Protein AF-G3I378-F1 (afdb_monomer_lite)

Radius of gyration: 27.62 Å; chains: 1; bounding box: 75×46×62 Å

Foldseek 3Di:
DDPVVVVVVVVVVVVVVVVVVCVVPPDPVSVVVVVVVVVVVVVVVVVVVVVVVPDPDPVVCVVVDDDDPVRVVVVVVVVVVVLPPLLVVVLVVVLLVCQLCVVVLVVVLVQLCVVPVDPDDDDDDDDDPPCVPVDDPVVDQSQHDDPNGNPCPVVSVVVSVVVVSNDSPPDHHHDDPPDPDDPDPPD

Structure (mmCIF, N/CA/C/O backbone):
data_AF-G3I378-F1
#
_entry.id   AF-G3I378-F1
#
loop_
_atom_site.group_PDB
_atom_site.id
_atom_site.type_symbol
_atom_site.label_atom_id
_atom_site.label_alt_id
_atom_site.label_comp_id
_atom_site.label_asym_id
_atom_site.label_entity_id
_atom_site.label_seq_id
_atom_site.pdbx_PDB_ins_code
_atom_site.Cartn_x
_atom_site.Cartn_y
_atom_site.Cartn_z
_atom_site.occupancy
_atom_site.B_iso_or_equiv
_atom_site.auth_seq_id
_atom_site.auth_comp_id
_atom_site.auth_asym_id
_atom_site.auth_atom_id
_atom_site.pdbx_PDB_model_num
ATOM 1 N N . MET A 1 1 ? 26.403 7.004 -23.518 1.00 45.38 1 MET A N 1
ATOM 2 C CA . MET A 1 1 ? 27.179 6.336 -22.453 1.00 45.38 1 MET A CA 1
ATOM 3 C C . MET A 1 1 ? 27.882 5.162 -23.110 1.00 45.38 1 MET A C 1
ATOM 5 O O . MET A 1 1 ? 27.185 4.319 -23.661 1.00 45.38 1 MET A O 1
ATOM 9 N N . ASP A 1 2 ? 29.214 5.172 -23.197 1.00 41.97 2 ASP A N 1
ATOM 10 C CA . ASP A 1 2 ? 29.951 4.188 -24.001 1.00 41.97 2 ASP A CA 1
ATOM 11 C C . ASP A 1 2 ? 29.719 2.770 -23.480 1.00 41.97 2 ASP A C 1
ATOM 13 O O . ASP A 1 2 ? 29.948 2.488 -22.304 1.00 41.97 2 ASP A O 1
ATOM 17 N N . LEU A 1 3 ? 29.276 1.868 -24.355 1.00 43.72 3 LEU A N 1
ATOM 18 C CA . LEU A 1 3 ? 28.964 0.470 -24.038 1.00 43.72 3 LEU A CA 1
ATOM 19 C C . LEU A 1 3 ? 30.154 -0.272 -23.394 1.00 43.72 3 LEU A C 1
ATOM 21 O O . LEU A 1 3 ? 29.979 -1.195 -22.598 1.00 43.72 3 LEU A O 1
ATOM 25 N N . THR A 1 4 ? 31.371 0.197 -23.672 1.00 55.47 4 THR A N 1
ATOM 26 C CA . THR A 1 4 ? 32.622 -0.255 -23.053 1.00 55.47 4 THR A CA 1
ATOM 27 C C . THR A 1 4 ? 32.660 -0.015 -21.541 1.00 55.47 4 THR A C 1
ATOM 29 O O . THR A 1 4 ? 33.229 -0.825 -20.814 1.00 55.47 4 THR A O 1
ATOM 32 N N . SER A 1 5 ? 32.017 1.045 -21.044 1.00 51.06 5 SER A N 1
ATOM 33 C CA . SER A 1 5 ? 31.980 1.402 -19.619 1.00 51.06 5 SER A CA 1
ATOM 34 C C . SER A 1 5 ? 31.011 0.532 -18.809 1.00 51.06 5 SER A C 1
ATOM 36 O O . SER A 1 5 ? 31.354 0.105 -17.707 1.00 51.06 5 SER A O 1
ATOM 38 N N . VAL A 1 6 ? 29.849 0.180 -19.370 1.00 50.88 6 VAL A N 1
ATOM 39 C CA . VAL A 1 6 ? 28.829 -0.644 -18.690 1.00 50.88 6 VAL A CA 1
ATOM 40 C C . VAL A 1 6 ? 29.267 -2.105 -18.619 1.00 50.88 6 VAL A C 1
ATOM 42 O O . VAL A 1 6 ? 29.218 -2.714 -17.552 1.00 50.88 6 VAL A O 1
ATOM 45 N N . LEU A 1 7 ? 29.811 -2.634 -19.721 1.00 55.53 7 LEU A N 1
ATOM 46 C CA . LEU A 1 7 ? 30.392 -3.976 -19.741 1.00 55.53 7 LEU A CA 1
ATOM 47 C C . LEU A 1 7 ? 31.607 -4.085 -18.817 1.00 55.53 7 LEU A C 1
ATOM 49 O O . LEU A 1 7 ? 31.848 -5.161 -18.277 1.00 55.53 7 LEU A O 1
ATOM 53 N N . SER A 1 8 ? 32.349 -2.995 -18.584 1.00 61.66 8 SER A N 1
ATOM 54 C CA . SER A 1 8 ? 33.483 -3.014 -17.658 1.00 61.66 8 SER A CA 1
ATOM 55 C C . SER A 1 8 ? 33.032 -3.272 -16.218 1.00 61.66 8 SER A C 1
ATOM 57 O O . SER A 1 8 ? 33.597 -4.132 -15.553 1.00 61.66 8 SER A O 1
ATOM 59 N N . LEU A 1 9 ? 31.983 -2.607 -15.726 1.00 59.28 9 LEU A N 1
ATOM 60 C CA . LEU A 1 9 ? 31.627 -2.693 -14.309 1.00 59.28 9 LEU A CA 1
ATOM 61 C C . LEU A 1 9 ? 31.083 -4.081 -13.940 1.00 59.28 9 LEU A C 1
ATOM 63 O O . LEU A 1 9 ? 31.501 -4.660 -12.938 1.00 59.28 9 LEU A O 1
ATOM 67 N N . GLU A 1 10 ? 30.213 -4.653 -14.776 1.00 61.03 10 GLU A N 1
ATOM 68 C CA . GLU A 1 10 ? 29.669 -5.998 -14.554 1.00 61.03 10 GLU A CA 1
ATOM 69 C C . GLU A 1 10 ? 30.751 -7.079 -14.672 1.00 61.03 10 GLU A C 1
ATOM 71 O O . GLU A 1 10 ? 30.803 -8.002 -13.854 1.00 61.03 10 GLU A O 1
ATOM 76 N N . THR A 1 11 ? 31.677 -6.937 -15.628 1.00 70.50 11 THR A N 1
ATOM 77 C CA . THR A 1 11 ? 32.793 -7.883 -15.773 1.00 70.50 11 THR A CA 1
ATOM 78 C C . THR A 1 11 ? 33.798 -7.780 -14.629 1.00 70.50 11 THR A C 1
ATOM 80 O O . THR A 1 11 ? 34.217 -8.816 -14.115 1.00 70.50 11 THR A O 1
ATOM 83 N N . TRP A 1 12 ? 34.134 -6.577 -14.152 1.00 71.19 12 TRP A N 1
ATOM 84 C CA . TRP A 1 12 ? 35.021 -6.392 -12.996 1.00 71.19 12 TRP A CA 1
ATOM 85 C C . TRP A 1 12 ? 34.401 -6.912 -11.691 1.00 71.19 12 TRP A C 1
ATOM 87 O O . TRP A 1 12 ? 35.112 -7.498 -10.875 1.00 71.19 12 TRP A O 1
ATOM 97 N N . VAL A 1 13 ? 33.083 -6.776 -11.502 1.00 75.75 13 VAL A N 1
ATOM 98 C CA . VAL A 1 13 ? 32.378 -7.319 -10.325 1.00 75.75 13 VAL A CA 1
ATOM 99 C C . VAL A 1 13 ? 32.351 -8.850 -10.344 1.00 75.75 13 VAL A C 1
ATOM 101 O O . VAL A 1 13 ? 32.665 -9.481 -9.332 1.00 75.75 13 VAL A O 1
ATOM 104 N N . LEU A 1 14 ? 32.051 -9.475 -11.487 1.00 73.38 14 LEU A N 1
ATOM 105 C CA . LEU A 1 14 ? 32.084 -10.937 -11.621 1.00 73.38 14 LEU A CA 1
ATOM 106 C C . LEU A 1 14 ? 33.508 -11.497 -11.476 1.00 73.38 14 LEU A C 1
ATOM 108 O O . LEU A 1 14 ? 33.700 -12.548 -10.856 1.00 73.38 14 LEU A O 1
ATOM 112 N N . LEU A 1 15 ? 34.517 -10.771 -11.967 1.00 75.56 15 LEU A N 1
ATOM 113 C CA . LEU A 1 15 ? 35.930 -11.093 -11.763 1.00 75.56 15 LEU A CA 1
ATOM 114 C C . LEU A 1 15 ? 36.333 -10.995 -10.279 1.00 75.56 15 LEU A C 1
ATOM 116 O O . LEU A 1 15 ? 37.066 -11.841 -9.777 1.00 75.56 15 LEU A O 1
ATOM 120 N N . ALA A 1 16 ? 35.828 -10.001 -9.547 1.00 77.50 16 ALA A N 1
ATOM 121 C CA . ALA A 1 16 ? 36.100 -9.859 -8.119 1.00 77.50 16 ALA A CA 1
ATOM 122 C C . ALA A 1 16 ? 35.456 -10.989 -7.295 1.00 77.50 16 ALA A C 1
ATOM 124 O O . ALA A 1 16 ? 36.116 -11.592 -6.448 1.00 77.50 16 ALA A O 1
ATOM 125 N N . ILE A 1 17 ? 34.190 -11.331 -7.569 1.00 76.19 17 ILE A N 1
ATOM 126 C CA . ILE A 1 17 ? 33.460 -12.395 -6.857 1.00 76.19 17 ILE A CA 1
ATOM 127 C C . ILE A 1 17 ? 34.128 -13.757 -7.075 1.00 76.19 17 ILE A C 1
ATOM 129 O O . ILE A 1 17 ? 34.361 -14.510 -6.132 1.00 76.19 17 ILE A O 1
ATOM 133 N N . SER A 1 18 ? 34.478 -14.069 -8.316 1.00 72.31 18 SER A N 1
ATOM 134 C CA . SER A 1 18 ? 35.147 -15.320 -8.682 1.00 72.31 18 SER A CA 1
ATOM 135 C C . SER A 1 18 ? 36.553 -15.462 -8.083 1.00 72.31 18 SER A C 1
ATOM 137 O O . SER A 1 18 ? 36.891 -16.543 -7.603 1.00 72.31 18 SER A O 1
ATOM 139 N N . LEU A 1 19 ? 37.353 -14.389 -8.023 1.00 74.00 19 LEU A N 1
ATOM 140 C CA . LEU A 1 19 ? 38.655 -14.393 -7.343 1.00 74.00 19 LEU A CA 1
ATOM 141 C C . LEU A 1 19 ? 38.517 -14.649 -5.834 1.00 74.00 19 LEU A C 1
ATOM 143 O O . LEU A 1 19 ? 39.305 -15.408 -5.270 1.00 74.00 19 LEU A O 1
ATOM 147 N N . VAL A 1 20 ? 37.488 -14.090 -5.188 1.00 76.38 20 VAL A N 1
ATOM 148 C CA . VAL A 1 20 ? 37.175 -14.360 -3.771 1.00 76.38 20 VAL A CA 1
ATOM 149 C C . VAL A 1 20 ? 36.741 -15.816 -3.560 1.00 76.38 20 VAL A C 1
ATOM 151 O O . VAL A 1 20 ? 37.166 -16.456 -2.595 1.00 76.38 20 VAL A O 1
ATOM 154 N N . LEU A 1 21 ? 35.940 -16.378 -4.473 1.00 69.25 21 LEU A N 1
ATOM 155 C CA . LEU A 1 21 ? 35.535 -17.788 -4.423 1.00 69.25 21 LEU A CA 1
ATOM 156 C C . LEU A 1 21 ? 36.727 -18.738 -4.622 1.00 69.25 21 LEU A C 1
ATOM 158 O O . LEU A 1 21 ? 36.831 -19.738 -3.913 1.00 69.25 21 LEU A O 1
ATOM 162 N N . LEU A 1 22 ? 37.666 -18.398 -5.509 1.00 67.75 22 LEU A N 1
ATOM 163 C CA . LEU A 1 22 ? 38.898 -19.164 -5.721 1.00 67.75 22 LEU A CA 1
ATOM 164 C C . LEU A 1 22 ? 39.867 -19.074 -4.542 1.00 67.75 22 LEU A C 1
ATOM 166 O O . LEU A 1 22 ? 40.459 -20.089 -4.169 1.00 67.75 22 LEU A O 1
ATOM 170 N N . TYR A 1 23 ? 39.992 -17.897 -3.920 1.00 66.81 23 TYR A N 1
ATOM 171 C CA . TYR A 1 23 ? 40.782 -17.716 -2.700 1.00 66.81 23 TYR A CA 1
ATOM 172 C C . TYR A 1 23 ? 40.280 -18.624 -1.567 1.00 66.81 23 TYR A C 1
ATOM 174 O O . TYR A 1 23 ? 41.073 -19.200 -0.828 1.00 66.81 23 TYR A O 1
ATOM 182 N N . ARG A 1 24 ? 38.959 -18.830 -1.478 1.00 63.81 24 ARG A N 1
ATOM 183 C CA . ARG A 1 24 ? 38.335 -19.695 -0.468 1.00 63.81 24 ARG A CA 1
ATOM 184 C C . ARG A 1 24 ? 38.496 -21.199 -0.742 1.00 63.81 24 ARG A C 1
ATOM 186 O O . ARG A 1 24 ? 38.369 -21.983 0.194 1.00 63.81 24 ARG A O 1
ATOM 193 N N . GLN A 1 25 ? 38.747 -21.622 -1.985 1.00 64.12 25 GLN A N 1
ATOM 194 C CA . GLN A 1 25 ? 38.687 -23.041 -2.382 1.00 64.12 25 GLN A CA 1
ATOM 195 C C . GLN A 1 25 ? 40.052 -23.735 -2.570 1.00 64.12 25 GLN A C 1
ATOM 197 O O . GLN A 1 25 ? 40.072 -24.926 -2.873 1.00 64.12 25 GLN A O 1
ATOM 202 N N . GLN A 1 26 ? 41.170 -23.016 -2.399 1.00 60.03 26 GLN A N 1
ATOM 203 C CA . GLN A 1 26 ? 42.578 -23.466 -2.309 1.00 60.03 26 GLN A CA 1
ATOM 204 C C . GLN A 1 26 ? 42.965 -24.775 -3.040 1.00 60.03 26 GLN A C 1
ATOM 206 O O . GLN A 1 26 ? 43.715 -25.604 -2.529 1.00 60.03 26 GLN A O 1
ATOM 211 N N . THR A 1 27 ? 42.483 -24.961 -4.271 1.00 65.88 27 THR A N 1
ATOM 212 C CA . THR A 1 27 ? 42.797 -26.117 -5.122 1.00 65.88 27 THR A CA 1
ATOM 213 C C . THR A 1 27 ? 43.256 -25.629 -6.496 1.00 65.88 27 THR A C 1
ATOM 215 O O . THR A 1 27 ? 42.548 -24.920 -7.208 1.00 65.88 27 THR A O 1
ATOM 218 N N . THR A 1 28 ? 44.470 -26.013 -6.899 1.00 66.00 28 THR A N 1
ATOM 219 C CA . THR A 1 28 ? 45.135 -25.543 -8.133 1.00 66.00 28 THR A CA 1
ATOM 220 C C . THR A 1 28 ? 44.380 -25.898 -9.418 1.00 66.00 28 THR A C 1
ATOM 222 O O . THR A 1 28 ? 44.456 -25.169 -10.405 1.00 66.00 28 THR A O 1
ATOM 225 N N . LYS A 1 29 ? 43.590 -26.979 -9.403 1.00 72.75 29 LYS A N 1
ATOM 226 C CA . LYS A 1 29 ? 42.766 -27.414 -10.544 1.00 72.75 29 LYS A CA 1
ATOM 227 C C . LYS A 1 29 ? 41.592 -26.468 -10.831 1.00 72.75 29 LYS A C 1
ATOM 229 O O . LYS A 1 29 ? 41.288 -26.230 -11.995 1.00 72.75 29 LYS A O 1
ATOM 234 N N . ALA A 1 30 ? 40.968 -25.902 -9.794 1.00 68.94 30 ALA A N 1
ATOM 235 C CA . ALA A 1 30 ? 39.852 -24.964 -9.944 1.00 68.94 30 ALA A CA 1
ATOM 236 C C . ALA A 1 30 ? 40.316 -23.621 -10.530 1.00 68.94 30 ALA A C 1
ATOM 238 O O . ALA A 1 30 ? 39.636 -23.037 -11.369 1.00 68.94 30 ALA A O 1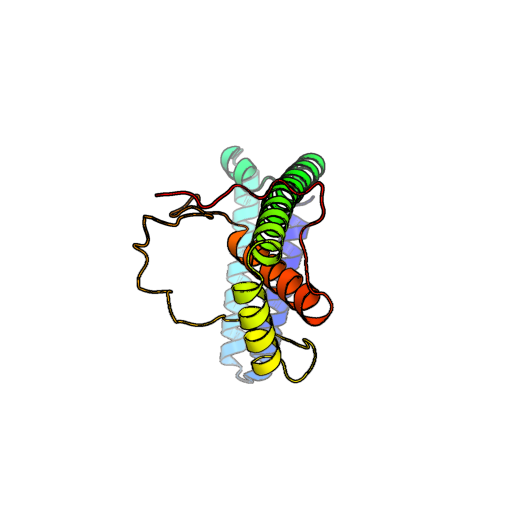
ATOM 239 N N . ILE A 1 31 ? 41.518 -23.179 -10.150 1.00 72.12 31 ILE A N 1
ATOM 240 C CA . ILE A 1 31 ? 42.137 -21.950 -10.660 1.00 72.12 31 ILE A CA 1
ATOM 241 C C . ILE A 1 31 ? 42.451 -22.079 -12.157 1.00 72.12 31 ILE A C 1
ATOM 243 O O . ILE A 1 31 ? 42.109 -21.190 -12.930 1.00 72.12 31 ILE A O 1
ATOM 247 N N . LEU A 1 32 ? 43.041 -23.201 -12.588 1.00 74.31 32 LEU A N 1
ATOM 248 C CA . LEU A 1 32 ? 43.337 -23.450 -14.006 1.00 74.31 32 LEU A CA 1
ATOM 249 C C . LEU A 1 32 ? 42.065 -23.519 -14.865 1.00 74.31 32 LEU A C 1
ATOM 251 O O . LEU A 1 32 ? 42.021 -22.921 -15.940 1.00 74.31 32 LEU A O 1
ATOM 255 N N . ALA A 1 33 ? 41.014 -24.185 -14.373 1.00 76.25 33 ALA A N 1
ATOM 256 C CA . ALA A 1 33 ? 39.719 -24.222 -15.049 1.00 76.25 33 ALA A CA 1
ATOM 257 C C . ALA A 1 33 ? 39.100 -22.818 -15.158 1.00 76.25 33 ALA A C 1
ATOM 259 O O . ALA A 1 33 ? 38.635 -22.430 -16.229 1.00 76.25 33 ALA A O 1
ATOM 260 N N . TYR A 1 34 ? 39.168 -22.020 -14.091 1.00 78.06 34 TYR A N 1
ATOM 261 C CA . TYR A 1 34 ? 38.648 -20.657 -14.093 1.00 78.06 34 TYR A CA 1
ATOM 262 C C . TYR A 1 34 ? 39.394 -19.736 -15.066 1.00 78.06 34 TYR A C 1
ATOM 264 O O . TYR A 1 34 ? 38.757 -19.040 -15.852 1.00 78.06 34 TYR A O 1
ATOM 272 N N . ILE A 1 35 ? 40.731 -19.780 -15.078 1.00 78.38 35 ILE A N 1
ATOM 273 C CA . ILE A 1 35 ? 41.555 -19.003 -16.017 1.00 78.38 35 ILE A CA 1
ATOM 274 C C . ILE A 1 35 ? 41.227 -19.386 -17.467 1.00 78.38 35 ILE A C 1
ATOM 276 O O . ILE A 1 35 ? 41.103 -18.506 -18.317 1.00 78.38 35 ILE A O 1
ATOM 280 N N . SER A 1 36 ? 41.020 -20.678 -17.750 1.00 81.19 36 SER A N 1
ATOM 281 C CA . SER A 1 36 ? 40.625 -21.127 -19.091 1.00 81.19 36 SER A CA 1
ATOM 282 C C . SER A 1 36 ? 39.245 -20.602 -19.508 1.00 81.19 36 SER A C 1
ATOM 284 O O . SER A 1 36 ? 39.076 -20.158 -20.641 1.00 81.19 36 SER A O 1
ATOM 286 N N . LEU A 1 37 ? 38.282 -20.564 -18.580 1.00 80.31 37 LEU A N 1
ATOM 287 C CA . LEU A 1 37 ? 36.937 -20.044 -18.828 1.00 80.31 37 LEU A CA 1
ATOM 288 C C . LEU A 1 37 ? 36.954 -18.527 -19.073 1.00 80.31 37 LEU A C 1
ATOM 290 O O . LEU A 1 37 ? 36.281 -18.036 -19.975 1.00 80.31 37 LEU A O 1
ATOM 294 N N . LEU A 1 38 ? 37.769 -17.798 -18.306 1.00 79.38 38 LEU A N 1
ATOM 295 C CA . LEU A 1 38 ? 38.002 -16.361 -18.468 1.00 79.38 38 LEU A CA 1
ATOM 296 C C . LEU A 1 38 ? 38.615 -16.032 -19.828 1.00 79.38 38 LEU A C 1
ATOM 298 O O . LEU A 1 38 ? 38.214 -15.067 -20.473 1.00 79.38 38 LEU A O 1
ATOM 302 N N . PHE A 1 39 ? 39.567 -16.849 -20.276 1.00 83.69 39 PHE A N 1
ATOM 303 C CA . PHE A 1 39 ? 40.199 -16.691 -21.579 1.00 83.69 39 PHE A CA 1
ATOM 304 C C . PHE A 1 39 ? 39.204 -16.934 -22.721 1.00 83.69 39 PHE A C 1
ATOM 306 O O . PHE A 1 39 ? 39.132 -16.131 -23.648 1.00 83.69 39 PHE A O 1
ATOM 313 N N . ILE A 1 40 ? 38.373 -17.979 -22.618 1.00 83.50 40 ILE A N 1
ATOM 314 C CA . ILE A 1 40 ? 37.290 -18.255 -23.577 1.00 83.50 40 ILE A CA 1
ATOM 315 C C . ILE A 1 40 ? 36.283 -17.099 -23.607 1.00 83.50 40 ILE A C 1
ATOM 317 O O . ILE A 1 40 ? 35.882 -16.662 -24.684 1.00 83.50 40 ILE A O 1
ATOM 321 N N . TYR A 1 41 ? 35.912 -16.562 -22.444 1.00 79.75 41 TYR A N 1
ATOM 322 C CA . TYR A 1 41 ? 35.004 -15.421 -22.345 1.00 79.75 41 TYR A CA 1
ATOM 323 C C . TYR A 1 41 ? 35.598 -14.152 -22.976 1.00 79.75 41 TYR A C 1
ATOM 325 O O . TYR A 1 41 ? 34.914 -13.460 -23.727 1.00 79.75 41 TYR A O 1
ATOM 333 N N . MET A 1 42 ? 36.887 -13.876 -22.756 1.00 80.50 42 MET A N 1
ATOM 334 C CA . MET A 1 42 ? 37.586 -12.750 -23.387 1.00 80.50 42 MET A CA 1
ATOM 335 C C . MET A 1 42 ? 37.678 -12.898 -24.912 1.00 80.50 42 MET A C 1
ATOM 337 O O . MET A 1 42 ? 37.447 -11.928 -25.631 1.00 80.50 42 MET A O 1
ATOM 341 N N . LEU A 1 43 ? 37.942 -14.108 -25.419 1.00 83.69 43 LEU A N 1
ATOM 342 C CA . LEU A 1 43 ? 37.904 -14.416 -26.854 1.00 83.69 43 LEU A CA 1
ATOM 343 C C . LEU A 1 43 ? 36.504 -14.236 -27.449 1.00 83.69 43 LEU A C 1
ATOM 345 O O . LEU A 1 43 ? 36.372 -13.704 -28.546 1.00 83.69 43 LEU A O 1
ATOM 349 N N . TYR A 1 44 ? 35.463 -14.636 -26.720 1.00 81.50 44 TYR A N 1
ATOM 350 C CA . TYR A 1 44 ? 34.073 -14.461 -27.132 1.00 81.50 44 TYR A CA 1
ATOM 351 C C . TYR A 1 44 ? 33.666 -12.980 -27.191 1.00 81.50 44 TYR A C 1
ATOM 353 O O . TYR A 1 44 ? 33.036 -12.557 -28.157 1.00 81.50 44 TYR A O 1
ATOM 361 N N . ILE A 1 45 ? 34.087 -12.167 -26.216 1.00 74.31 45 ILE A N 1
ATOM 362 C CA . ILE A 1 45 ? 33.875 -10.710 -26.219 1.00 74.31 45 ILE A CA 1
ATOM 363 C C . ILE A 1 45 ? 34.595 -10.055 -27.410 1.00 74.31 45 ILE A C 1
ATOM 365 O O . ILE A 1 45 ? 33.999 -9.225 -28.091 1.00 74.31 45 ILE A O 1
ATOM 369 N N . LEU A 1 46 ? 35.843 -10.449 -27.698 1.00 74.62 46 LEU A N 1
ATOM 370 C CA . LEU A 1 46 ? 36.609 -9.983 -28.866 1.00 74.62 46 LEU A CA 1
ATOM 371 C C . LEU A 1 46 ? 35.979 -10.410 -30.203 1.00 74.62 46 LEU A C 1
ATOM 373 O O . LEU A 1 46 ? 36.023 -9.665 -31.184 1.00 74.62 46 LEU A O 1
ATOM 377 N N . LEU A 1 47 ? 35.373 -11.598 -30.245 1.00 79.88 47 LEU A N 1
ATOM 378 C CA . LEU A 1 47 ? 34.624 -12.082 -31.401 1.00 79.88 47 LEU A CA 1
ATOM 379 C C . LEU A 1 47 ? 33.345 -11.260 -31.606 1.00 79.88 47 LEU A C 1
ATOM 381 O O . LEU A 1 47 ? 33.090 -10.818 -32.722 1.00 79.88 47 LEU A O 1
ATOM 385 N N . ILE A 1 48 ? 32.573 -11.007 -30.543 1.00 72.81 48 ILE A N 1
ATOM 386 C CA . ILE A 1 48 ? 31.358 -10.182 -30.599 1.00 72.81 48 ILE A CA 1
ATOM 387 C C . ILE A 1 48 ? 31.684 -8.737 -30.975 1.00 72.81 48 ILE A C 1
ATOM 389 O O . ILE A 1 48 ? 30.981 -8.166 -31.803 1.00 72.81 48 ILE A O 1
ATOM 393 N N . SER A 1 49 ? 32.749 -8.144 -30.428 1.00 68.88 49 SER A N 1
ATOM 394 C CA . SER A 1 49 ? 33.149 -6.782 -30.794 1.00 68.88 49 SER A CA 1
ATOM 395 C C . SER A 1 49 ? 33.594 -6.689 -32.255 1.00 68.88 49 SER A C 1
ATOM 397 O O . SER A 1 49 ? 33.260 -5.717 -32.926 1.00 68.88 49 SER A O 1
ATOM 399 N N . SER A 1 50 ? 34.252 -7.727 -32.783 1.00 67.12 50 SER A N 1
ATOM 400 C CA . SER A 1 50 ? 34.587 -7.828 -34.211 1.00 67.12 50 SER A CA 1
ATOM 401 C C . SER A 1 50 ? 33.347 -8.039 -35.094 1.00 67.12 50 SER A C 1
ATOM 403 O O . SER A 1 50 ? 33.285 -7.499 -36.196 1.00 67.12 50 SER A O 1
ATOM 405 N N . LEU A 1 51 ? 32.338 -8.778 -34.613 1.00 62.78 51 LEU A N 1
ATOM 406 C CA . LEU A 1 51 ? 31.062 -8.982 -35.314 1.00 62.78 51 LEU A CA 1
ATOM 407 C C . LEU A 1 51 ? 30.206 -7.703 -35.351 1.00 62.78 51 LEU A C 1
ATOM 409 O O . LEU A 1 51 ? 29.576 -7.410 -36.366 1.00 62.78 51 LEU A O 1
ATOM 413 N N . MET A 1 52 ? 30.218 -6.926 -34.264 1.00 56.31 52 MET A N 1
ATOM 414 C CA . MET A 1 52 ? 29.486 -5.659 -34.122 1.00 56.31 52 MET A 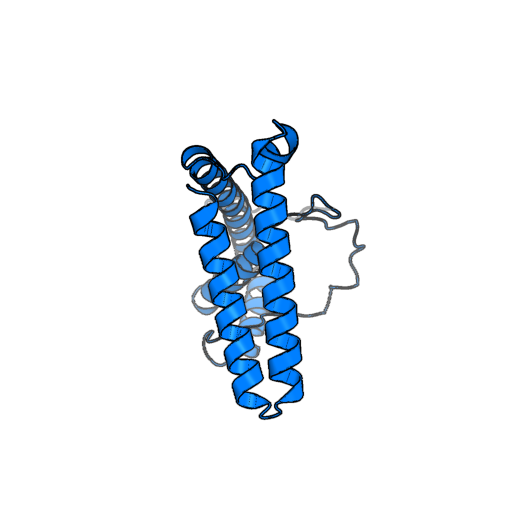CA 1
ATOM 415 C C . MET A 1 52 ? 29.993 -4.558 -35.066 1.00 56.31 52 MET A C 1
ATOM 417 O O . MET A 1 52 ? 29.237 -3.649 -35.383 1.00 56.31 52 MET A O 1
ATOM 421 N N . ILE A 1 53 ? 31.242 -4.632 -35.544 1.00 58.72 53 ILE A N 1
ATOM 422 C CA . ILE A 1 53 ? 31.798 -3.660 -36.505 1.00 58.72 53 ILE A CA 1
ATOM 423 C C . ILE A 1 53 ? 31.238 -3.880 -37.921 1.00 58.72 53 ILE A C 1
ATOM 425 O O . ILE A 1 53 ? 31.228 -2.952 -38.725 1.00 58.72 53 ILE A O 1
ATOM 429 N N . HIS A 1 54 ? 30.765 -5.090 -38.243 1.00 58.78 54 HIS A N 1
ATOM 430 C CA . HIS A 1 54 ? 30.443 -5.461 -39.623 1.00 58.78 54 HIS A CA 1
ATOM 431 C C . HIS A 1 54 ? 28.952 -5.511 -39.967 1.00 58.78 54 HIS A C 1
ATOM 433 O O . HIS A 1 54 ? 28.622 -5.661 -41.142 1.00 58.78 54 HIS A O 1
ATOM 439 N N . SER A 1 55 ? 28.059 -5.401 -38.982 1.00 50.00 55 SER A N 1
ATOM 440 C CA . SER A 1 55 ? 26.616 -5.527 -39.203 1.00 50.00 55 SER A CA 1
ATOM 441 C C . SER A 1 55 ? 25.863 -4.393 -38.514 1.00 50.00 55 SER A C 1
ATOM 443 O O . SER A 1 55 ? 25.709 -4.404 -37.294 1.00 50.00 55 SER A O 1
ATOM 445 N N . ASP A 1 56 ? 25.366 -3.436 -39.298 1.00 54.66 56 ASP A N 1
ATOM 446 C CA . ASP A 1 56 ? 24.341 -2.488 -38.860 1.00 54.66 56 ASP A CA 1
ATOM 447 C C . ASP A 1 56 ? 23.078 -3.274 -38.447 1.00 54.66 56 ASP A C 1
ATOM 449 O O . ASP A 1 56 ? 22.237 -3.605 -39.281 1.00 54.66 56 ASP A O 1
ATOM 453 N N . PHE A 1 57 ? 22.951 -3.620 -37.159 1.00 54.66 57 PHE A N 1
ATOM 454 C CA . PHE A 1 57 ? 21.751 -4.239 -36.577 1.00 54.66 57 PHE A CA 1
ATOM 455 C C . PHE A 1 57 ? 20.935 -3.196 -35.790 1.00 54.66 57 PHE A C 1
ATOM 457 O O . PHE A 1 57 ? 21.154 -3.018 -34.588 1.00 54.66 57 PHE A O 1
ATOM 464 N N . PRO A 1 58 ? 19.957 -2.520 -36.422 1.00 53.31 58 PRO A N 1
ATOM 465 C CA . PRO A 1 58 ? 19.114 -1.529 -35.750 1.00 53.31 58 PRO A CA 1
ATOM 466 C C . PRO A 1 58 ? 18.169 -2.121 -34.681 1.00 53.31 58 PRO A C 1
ATOM 468 O O . PRO A 1 58 ? 17.777 -1.405 -33.763 1.00 53.3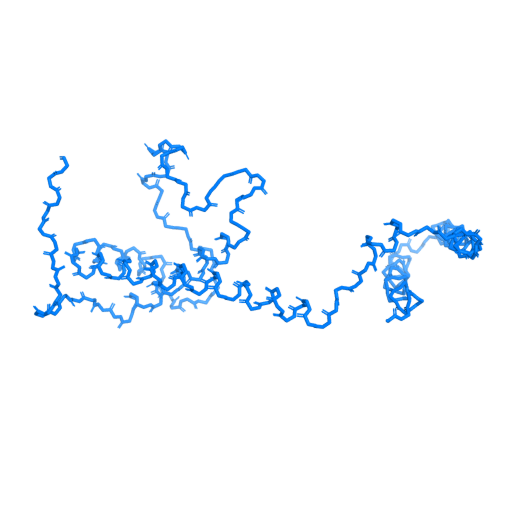1 58 PRO A O 1
ATOM 471 N N . GLU A 1 59 ? 17.830 -3.417 -34.726 1.00 53.44 59 GLU A N 1
ATOM 472 C CA . GLU A 1 59 ? 16.915 -4.038 -33.743 1.00 53.44 59 GLU A CA 1
ATOM 473 C C . GLU A 1 59 ? 17.559 -4.326 -32.374 1.00 53.44 59 GLU A C 1
ATOM 475 O O . GLU A 1 59 ? 16.895 -4.216 -31.344 1.00 53.44 59 GLU A O 1
ATOM 480 N N . ILE A 1 60 ? 18.858 -4.644 -32.324 1.00 50.25 60 ILE A N 1
ATOM 481 C CA . ILE A 1 60 ? 19.566 -4.882 -31.050 1.00 50.25 60 ILE A CA 1
ATOM 482 C C . ILE A 1 60 ? 19.847 -3.550 -30.343 1.00 50.25 60 ILE A C 1
ATOM 484 O O . ILE A 1 60 ? 19.747 -3.467 -29.120 1.00 50.25 60 ILE A O 1
ATOM 488 N N . PHE A 1 61 ? 20.116 -2.486 -31.107 1.00 45.78 61 PHE A N 1
ATOM 489 C CA . PHE A 1 61 ? 20.266 -1.129 -30.578 1.00 45.78 61 PHE A CA 1
ATOM 490 C C . PHE A 1 61 ? 18.999 -0.645 -29.855 1.00 45.78 61 PHE A C 1
ATOM 492 O O . PHE A 1 61 ? 19.096 0.008 -28.818 1.00 45.78 61 PHE A O 1
ATOM 499 N N . PHE A 1 62 ? 17.813 -1.030 -30.337 1.00 50.69 62 PHE A N 1
ATOM 500 C CA . PHE A 1 62 ? 16.536 -0.708 -29.693 1.00 50.69 62 PHE A CA 1
ATOM 501 C C . PHE A 1 62 ? 16.362 -1.403 -28.328 1.00 50.69 62 PHE A C 1
ATOM 503 O O . PHE A 1 62 ? 15.887 -0.795 -27.374 1.00 50.69 62 PHE A O 1
ATOM 510 N N . LEU A 1 63 ? 16.812 -2.656 -28.196 1.00 51.62 63 LEU A N 1
ATOM 511 C CA . LEU A 1 63 ? 16.811 -3.391 -26.920 1.00 51.62 63 LEU A CA 1
ATOM 512 C C . LEU A 1 63 ? 17.872 -2.890 -25.927 1.00 51.62 63 LEU A C 1
ATOM 514 O O . LEU A 1 63 ? 17.705 -3.048 -24.719 1.00 51.62 63 LEU A O 1
ATOM 518 N N . LEU A 1 64 ? 18.946 -2.279 -26.432 1.00 46.59 64 LEU A N 1
ATOM 519 C CA . LEU A 1 64 ? 20.059 -1.729 -25.655 1.00 46.59 64 LEU A CA 1
ATOM 520 C C . LEU A 1 64 ? 20.007 -0.197 -25.530 1.00 46.59 64 LEU A C 1
ATOM 522 O O . LEU A 1 64 ? 20.998 0.439 -25.162 1.00 46.59 64 LEU A O 1
ATOM 526 N N . SER A 1 65 ? 18.870 0.409 -25.873 1.00 61.84 65 SER A N 1
ATOM 527 C CA . SER A 1 65 ? 18.658 1.844 -25.740 1.00 61.84 65 SER A CA 1
ATOM 528 C C . SER A 1 65 ? 18.537 2.177 -24.258 1.00 61.84 65 SER A C 1
ATOM 530 O O . SER A 1 65 ? 17.510 1.914 -23.633 1.00 61.84 65 SER A O 1
ATOM 532 N N . ALA A 1 66 ? 19.587 2.749 -23.671 1.00 74.69 66 ALA A N 1
ATOM 533 C CA . ALA A 1 66 ? 19.434 3.433 -22.395 1.00 74.69 66 ALA A CA 1
ATOM 534 C C . ALA A 1 66 ? 18.373 4.530 -22.580 1.00 74.69 66 ALA A C 1
ATOM 536 O O . ALA A 1 66 ? 18.494 5.329 -23.511 1.00 74.69 66 ALA A O 1
ATOM 537 N N . LEU A 1 67 ? 17.336 4.546 -21.730 1.00 80.12 67 LEU A N 1
ATOM 538 C CA . LEU A 1 67 ? 16.353 5.633 -21.734 1.00 80.12 67 LEU A CA 1
ATOM 539 C C . LEU A 1 67 ? 17.094 6.969 -21.631 1.00 80.12 67 LEU A C 1
ATOM 541 O O . LEU A 1 67 ? 18.030 7.109 -20.840 1.00 80.12 67 LEU A O 1
ATOM 545 N N . SER A 1 68 ? 16.645 7.955 -22.399 1.00 89.56 68 SER A N 1
ATOM 546 C CA . SER A 1 68 ? 17.102 9.329 -22.224 1.00 89.56 68 SER A CA 1
ATOM 547 C C . SER A 1 68 ? 16.722 9.849 -20.836 1.00 89.56 68 SER A C 1
ATOM 549 O O . SER A 1 68 ? 15.713 9.435 -20.261 1.00 89.56 68 SER A O 1
ATOM 551 N N . ASP A 1 69 ? 17.479 10.814 -20.310 1.00 87.88 69 ASP A N 1
ATOM 552 C CA . ASP A 1 69 ? 17.183 11.430 -19.008 1.00 87.88 69 ASP A CA 1
ATOM 553 C C . ASP A 1 69 ? 15.738 11.953 -18.938 1.00 87.88 69 ASP A C 1
ATOM 555 O O . ASP A 1 69 ? 15.065 11.809 -17.918 1.00 87.88 69 ASP A O 1
ATOM 559 N N . MET A 1 70 ? 15.219 12.489 -20.049 1.00 86.25 70 MET A N 1
ATOM 560 C CA . MET A 1 70 ? 13.832 12.953 -20.149 1.00 86.25 70 MET A CA 1
ATOM 561 C C . MET A 1 70 ? 12.817 11.813 -20.055 1.00 86.25 70 MET A C 1
ATOM 563 O O . MET A 1 70 ? 11.793 11.971 -19.393 1.00 86.25 70 MET A O 1
ATOM 567 N N . GLU A 1 71 ? 13.086 10.661 -20.673 1.00 88.56 71 GLU A N 1
ATOM 568 C CA . GLU A 1 71 ? 12.225 9.482 -20.545 1.00 88.56 71 GLU A CA 1
ATOM 569 C C . GLU A 1 71 ? 12.280 8.911 -19.127 1.00 88.56 71 GLU A C 1
ATOM 571 O O . GLU A 1 71 ? 11.236 8.566 -18.577 1.00 88.56 71 GLU A O 1
ATOM 576 N N . ILE A 1 72 ? 13.457 8.871 -18.492 1.00 91.00 72 ILE A N 1
ATOM 577 C CA . ILE A 1 72 ? 13.603 8.433 -17.094 1.00 91.00 72 ILE A CA 1
ATOM 578 C C . ILE A 1 72 ? 12.786 9.339 -16.169 1.00 91.00 72 ILE A C 1
ATOM 580 O O . ILE A 1 72 ? 12.030 8.847 -15.324 1.00 91.00 72 ILE A O 1
ATOM 584 N N . ILE A 1 73 ? 12.900 10.659 -16.337 1.00 91.44 73 ILE A N 1
ATOM 585 C CA . ILE A 1 73 ? 12.142 11.643 -15.557 1.00 91.44 73 ILE A CA 1
ATOM 586 C C . ILE A 1 73 ? 10.640 11.470 -15.802 1.00 91.44 73 ILE A C 1
ATOM 588 O O . ILE A 1 73 ? 9.873 11.392 -14.843 1.00 91.44 73 ILE A O 1
ATOM 592 N N . ALA A 1 74 ? 10.214 11.353 -17.062 1.00 92.06 74 ALA A N 1
ATOM 593 C CA . ALA A 1 74 ? 8.807 11.175 -17.408 1.00 92.06 74 ALA A CA 1
ATOM 594 C C . ALA A 1 74 ? 8.221 9.901 -16.780 1.00 92.06 74 ALA A C 1
ATOM 596 O O . ALA A 1 74 ? 7.174 9.959 -16.134 1.00 92.06 74 ALA A O 1
ATOM 597 N N . GLN A 1 75 ? 8.918 8.765 -16.890 1.00 90.94 75 GLN A N 1
ATOM 598 C CA . GLN A 1 75 ? 8.491 7.508 -16.269 1.00 90.94 75 GLN A CA 1
ATOM 599 C C . GLN A 1 75 ? 8.450 7.615 -14.739 1.00 90.94 75 GLN A C 1
ATOM 601 O O . GLN A 1 75 ? 7.499 7.150 -14.112 1.00 90.94 75 GLN A O 1
ATOM 606 N N . SER A 1 76 ? 9.429 8.284 -14.125 1.00 94.19 76 SER A N 1
ATOM 607 C CA . SER A 1 76 ? 9.460 8.502 -12.672 1.00 94.19 76 SER A CA 1
ATOM 608 C C . SER A 1 76 ? 8.253 9.308 -12.187 1.00 94.19 76 SER A C 1
ATOM 610 O O . SER A 1 76 ? 7.619 8.938 -11.198 1.00 94.19 76 SER A O 1
ATOM 612 N N . ILE A 1 77 ? 7.888 10.374 -12.906 1.00 93.94 77 ILE A N 1
ATOM 613 C CA . ILE A 1 77 ? 6.708 11.193 -12.594 1.00 93.94 77 ILE A CA 1
ATOM 614 C C . ILE A 1 77 ? 5.427 10.357 -12.695 1.00 93.94 77 ILE A C 1
ATOM 616 O O . ILE A 1 77 ? 4.574 10.451 -11.812 1.00 93.94 77 ILE A O 1
ATOM 620 N N . ILE A 1 78 ? 5.307 9.503 -13.717 1.00 92.12 78 ILE A N 1
ATOM 621 C CA . ILE A 1 78 ? 4.154 8.605 -13.882 1.00 92.12 78 ILE A CA 1
ATOM 622 C C . ILE A 1 78 ? 4.032 7.654 -12.687 1.00 92.12 78 ILE A C 1
ATOM 624 O O . ILE A 1 78 ? 2.947 7.537 -12.117 1.00 92.12 78 ILE A O 1
ATOM 628 N N . PHE A 1 79 ? 5.125 7.013 -12.259 1.00 92.69 79 PHE A N 1
ATOM 629 C CA . PHE A 1 79 ? 5.094 6.106 -11.106 1.00 92.69 79 PHE A CA 1
ATOM 630 C C . PHE A 1 79 ? 4.720 6.819 -9.803 1.00 92.69 79 PHE A C 1
ATOM 632 O O . PHE A 1 79 ? 3.919 6.294 -9.027 1.00 92.69 79 PHE A O 1
ATOM 639 N N . ILE A 1 80 ? 5.264 8.017 -9.569 1.00 93.31 80 ILE A N 1
ATOM 640 C CA . ILE A 1 80 ? 4.949 8.817 -8.379 1.00 93.31 80 ILE A CA 1
ATOM 641 C C . ILE A 1 80 ? 3.479 9.234 -8.390 1.00 93.31 80 ILE A C 1
ATOM 643 O O . ILE A 1 80 ? 2.788 9.051 -7.391 1.00 93.31 80 ILE A O 1
ATOM 647 N N . SER A 1 81 ? 2.988 9.754 -9.516 1.00 92.38 81 SER A N 1
ATOM 648 C CA . SER A 1 81 ? 1.604 10.209 -9.649 1.00 92.38 81 SER A CA 1
ATOM 649 C C . SER A 1 81 ? 0.610 9.057 -9.484 1.00 92.38 81 SER A C 1
ATOM 651 O O . SER A 1 81 ? -0.318 9.169 -8.684 1.00 92.38 81 SER A 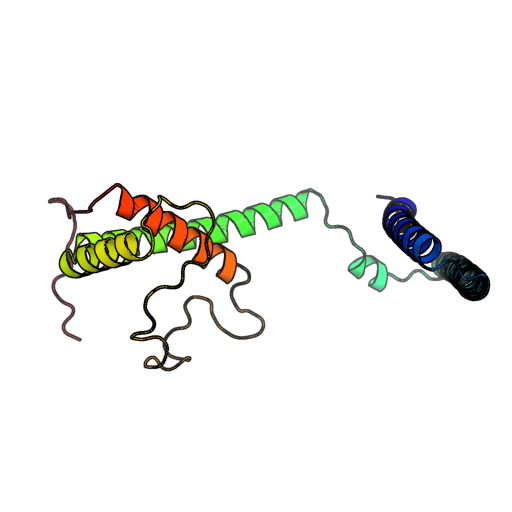O 1
ATOM 653 N N . ALA A 1 82 ? 0.851 7.921 -10.148 1.00 92.62 82 ALA A N 1
ATOM 654 C CA . ALA A 1 82 ? 0.004 6.736 -10.035 1.00 92.62 82 ALA A CA 1
ATOM 655 C C . ALA A 1 82 ? -0.028 6.175 -8.602 1.00 92.62 82 ALA A C 1
ATOM 657 O O . ALA A 1 82 ? -1.083 5.767 -8.111 1.00 92.62 82 ALA A O 1
ATOM 658 N N . GLY A 1 83 ? 1.121 6.164 -7.917 1.00 92.44 83 GLY A N 1
ATOM 659 C CA . GLY A 1 83 ? 1.217 5.728 -6.526 1.00 92.44 83 GLY A CA 1
ATOM 660 C C . GLY A 1 83 ? 0.546 6.693 -5.547 1.00 92.44 83 GLY A C 1
ATOM 661 O O . GLY A 1 83 ? -0.109 6.238 -4.610 1.00 92.44 83 GLY A O 1
ATOM 662 N N . TYR A 1 84 ? 0.686 8.004 -5.767 1.00 93.19 84 TYR A N 1
ATOM 663 C CA . TYR A 1 84 ? 0.131 9.046 -4.904 1.00 93.19 84 TYR A CA 1
ATOM 664 C C . TYR A 1 84 ? -1.396 9.049 -4.933 1.00 93.19 84 TYR A C 1
ATOM 666 O O . TYR A 1 84 ? -2.003 8.824 -3.892 1.00 93.19 84 TYR A O 1
ATOM 674 N N . ASP A 1 85 ? -1.999 9.237 -6.109 1.00 93.19 85 ASP A N 1
ATOM 675 C CA . ASP A 1 85 ? -3.441 9.484 -6.255 1.00 93.19 85 ASP A CA 1
ATOM 676 C C . ASP A 1 85 ? -4.299 8.305 -5.761 1.00 93.19 85 ASP A C 1
ATOM 678 O O . ASP A 1 85 ? -5.288 8.471 -5.043 1.00 93.19 85 ASP A O 1
ATOM 682 N N . SER A 1 86 ? -3.867 7.079 -6.075 1.00 94.62 86 SER A N 1
ATOM 683 C CA . SER A 1 86 ? -4.558 5.859 -5.648 1.00 94.62 86 SER A CA 1
ATOM 684 C C . SER A 1 86 ? -4.410 5.588 -4.148 1.00 94.62 86 SER A C 1
ATOM 686 O O . SER A 1 86 ? -5.385 5.231 -3.481 1.00 94.62 86 SER A O 1
ATOM 688 N N . THR A 1 87 ? -3.208 5.771 -3.591 1.00 94.06 87 THR A N 1
ATOM 689 C CA . THR A 1 87 ? -2.938 5.501 -2.171 1.00 94.06 87 THR A CA 1
ATOM 690 C C . THR A 1 87 ? -3.578 6.553 -1.272 1.00 94.06 87 THR A C 1
ATOM 692 O O . THR A 1 87 ? -4.167 6.182 -0.258 1.00 94.06 87 THR A O 1
ATOM 695 N N . SER A 1 88 ? -3.494 7.841 -1.630 1.00 93.75 88 SER A N 1
ATOM 696 C CA . SER A 1 88 ? -4.102 8.932 -0.857 1.00 93.75 88 SER A CA 1
ATOM 697 C C . SER A 1 88 ? -5.616 8.772 -0.798 1.00 93.75 88 SER A C 1
ATOM 699 O O . SER A 1 88 ? -6.168 8.686 0.293 1.00 93.75 88 SER A O 1
ATOM 701 N N . SER A 1 89 ? -6.266 8.588 -1.950 1.00 93.88 89 SER A N 1
ATOM 702 C CA . SER A 1 89 ? -7.713 8.386 -2.025 1.00 93.88 89 SER A CA 1
ATOM 703 C C . SER A 1 89 ? -8.149 7.160 -1.222 1.00 93.88 89 SER A C 1
ATOM 705 O O . SER A 1 89 ? -9.125 7.213 -0.476 1.00 93.88 89 SER A O 1
ATOM 707 N N . THR A 1 90 ? -7.406 6.051 -1.315 1.00 94.25 90 THR A N 1
ATOM 708 C CA . THR A 1 90 ? -7.722 4.834 -0.550 1.00 94.25 90 THR A CA 1
ATOM 709 C C . THR A 1 90 ? -7.589 5.057 0.955 1.00 94.25 90 THR A C 1
ATOM 711 O O . THR A 1 90 ? -8.445 4.601 1.713 1.00 94.25 90 THR A O 1
ATOM 714 N N . LEU A 1 91 ? -6.540 5.755 1.401 1.00 94.88 91 LEU A N 1
ATOM 715 C CA . LEU A 1 91 ? -6.360 6.101 2.810 1.00 94.88 91 LEU A CA 1
ATOM 716 C C . LEU A 1 91 ? -7.462 7.038 3.298 1.00 94.88 91 LEU A C 1
ATOM 718 O O . LEU A 1 91 ? -8.027 6.775 4.354 1.00 94.88 91 LEU A O 1
ATOM 722 N N . ASP A 1 92 ? -7.821 8.058 2.526 1.00 93.81 92 ASP A N 1
ATOM 723 C CA . ASP A 1 92 ? -8.896 8.988 2.872 1.00 93.81 92 ASP A CA 1
ATOM 724 C C . ASP A 1 92 ? -10.232 8.254 3.036 1.00 93.81 92 ASP A C 1
ATOM 726 O O . ASP A 1 92 ? -10.920 8.427 4.045 1.00 93.81 92 ASP A O 1
ATOM 730 N N . PHE A 1 93 ? -10.569 7.352 2.107 1.00 93.81 93 PHE A N 1
ATOM 731 C CA . PHE A 1 93 ? -11.754 6.500 2.232 1.00 93.81 93 PHE A CA 1
ATOM 732 C C . PHE A 1 93 ? -11.668 5.553 3.432 1.00 93.81 93 PHE A C 1
ATOM 734 O O . PHE A 1 93 ? -12.652 5.399 4.154 1.00 93.81 93 PHE A O 1
ATOM 741 N N . ALA A 1 94 ? -10.514 4.931 3.681 1.00 94.12 94 ALA A N 1
ATOM 742 C CA . ALA A 1 94 ? -10.328 4.053 4.833 1.00 94.12 94 ALA A CA 1
ATOM 743 C C . ALA A 1 94 ? -10.515 4.815 6.153 1.00 94.12 94 ALA A C 1
ATOM 745 O O . ALA A 1 94 ? -11.228 4.347 7.039 1.00 94.12 94 ALA A O 1
ATOM 746 N N . LEU A 1 95 ? -9.936 6.011 6.270 1.00 94.12 95 LEU A N 1
ATOM 747 C CA . LEU A 1 95 ? -10.081 6.878 7.436 1.00 94.12 95 LEU A CA 1
ATOM 748 C C . LEU A 1 95 ? -11.524 7.362 7.606 1.00 94.12 95 LEU A C 1
ATOM 750 O O . LEU A 1 95 ? -12.037 7.343 8.722 1.00 94.12 95 LEU A O 1
ATOM 754 N N . TYR A 1 96 ? -12.210 7.720 6.518 1.00 94.12 96 TYR A N 1
ATOM 755 C CA . TYR A 1 96 ? -13.636 8.050 6.545 1.00 94.12 96 TYR A CA 1
ATOM 756 C C . TYR A 1 96 ? -14.487 6.877 7.055 1.00 94.12 96 TYR A C 1
ATOM 758 O O . TYR A 1 96 ? -15.348 7.059 7.921 1.00 94.12 96 TYR A O 1
ATOM 766 N N . LEU A 1 97 ? -14.238 5.660 6.561 1.00 92.19 97 LEU A N 1
ATOM 767 C CA . LEU A 1 97 ? -14.948 4.459 7.007 1.00 92.19 97 LEU A CA 1
ATOM 768 C C . LEU A 1 97 ? -14.685 4.173 8.489 1.00 92.19 97 LEU A C 1
ATOM 770 O O . LEU A 1 97 ? -15.627 3.885 9.221 1.00 92.19 97 LEU A O 1
ATOM 774 N N . LEU A 1 98 ? -13.442 4.323 8.952 1.00 93.75 98 LEU A N 1
ATOM 775 C CA . LEU A 1 98 ? -13.078 4.156 10.362 1.00 93.75 98 LEU A CA 1
ATOM 776 C C . LEU A 1 98 ? -13.715 5.226 11.260 1.00 93.75 98 LEU A C 1
ATOM 778 O O . LEU A 1 98 ? -14.208 4.909 12.340 1.00 93.75 98 LEU A O 1
ATOM 782 N N . ALA A 1 99 ? -13.759 6.481 10.808 1.00 93.94 99 ALA A N 1
ATOM 783 C CA . ALA A 1 99 ? -14.408 7.567 11.536 1.00 93.94 99 ALA A CA 1
ATOM 784 C C . ALA A 1 99 ? -15.921 7.330 11.676 1.00 93.94 99 ALA A C 1
ATOM 786 O O . ALA A 1 99 ? -16.497 7.577 12.733 1.00 93.94 99 ALA A O 1
ATOM 787 N N . THR A 1 100 ? -16.567 6.834 10.618 1.00 92.12 100 THR A N 1
ATOM 788 C CA . THR A 1 100 ? -18.018 6.581 10.583 1.00 92.12 100 THR A CA 1
ATOM 789 C C . THR A 1 100 ? -18.438 5.248 11.216 1.00 92.12 100 THR A C 1
ATOM 791 O O . THR A 1 100 ? -19.624 5.078 11.495 1.00 92.12 100 THR A O 1
ATOM 794 N N . HIS A 1 101 ? -17.491 4.347 11.512 1.00 92.69 101 HIS A N 1
ATOM 795 C CA . HIS A 1 101 ? -17.715 3.055 12.183 1.00 92.69 101 HIS A CA 1
ATOM 796 C C . HIS A 1 101 ? -16.794 2.901 13.415 1.00 92.69 101 HIS A C 1
ATOM 798 O O . HIS A 1 101 ? -15.776 2.199 13.363 1.00 92.69 101 HIS A O 1
ATOM 804 N N . PRO A 1 102 ? -17.116 3.566 14.546 1.00 92.50 102 PRO A N 1
ATOM 805 C CA . PRO A 1 102 ? -16.258 3.584 15.733 1.00 92.50 102 PRO A CA 1
ATOM 806 C C . PRO A 1 102 ? -16.012 2.206 16.361 1.00 92.50 102 PRO A C 1
ATOM 808 O O . PRO A 1 102 ? -14.970 1.989 16.975 1.00 92.50 102 PRO A O 1
ATOM 811 N N . ASP A 1 103 ? -16.953 1.275 16.209 1.00 93.00 103 ASP A N 1
ATOM 812 C CA . ASP A 1 103 ? -16.846 -0.115 16.656 1.00 93.00 103 ASP A CA 1
ATOM 813 C C . ASP A 1 103 ? -15.724 -0.863 15.921 1.00 93.00 103 ASP A C 1
ATOM 815 O O . ASP A 1 103 ? -14.880 -1.497 16.557 1.00 93.00 103 ASP A O 1
ATOM 819 N N . VAL A 1 104 ? -15.659 -0.714 14.595 1.00 90.62 104 VAL A N 1
ATOM 820 C CA . VAL A 1 104 ? -14.599 -1.296 13.760 1.00 90.62 104 VAL A CA 1
ATOM 821 C C . VAL A 1 104 ? -13.254 -0.637 14.062 1.00 90.62 104 VAL A C 1
ATOM 823 O O . VAL A 1 104 ? -12.251 -1.332 14.218 1.00 90.62 104 VAL A O 1
ATOM 826 N N . GLN A 1 105 ? -13.229 0.692 14.195 1.00 92.75 105 GLN A N 1
ATOM 827 C CA . GLN A 1 105 ? -12.014 1.435 14.536 1.00 92.75 105 GLN A CA 1
ATOM 828 C C . GLN A 1 105 ? -11.431 0.993 15.883 1.00 92.75 105 GLN A C 1
ATOM 830 O O . GLN A 1 105 ?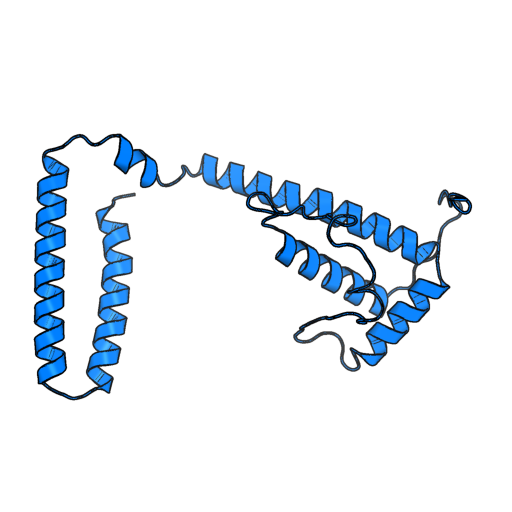 -10.228 0.751 15.969 1.00 92.75 105 GLN A O 1
ATOM 835 N N . LYS A 1 106 ? -12.272 0.836 16.913 1.00 93.81 106 LYS A N 1
ATOM 836 C CA . LYS A 1 106 ? -11.829 0.392 18.238 1.00 93.81 106 LYS A CA 1
ATOM 837 C C . LYS A 1 106 ? -11.278 -1.034 18.202 1.00 93.81 106 LYS A C 1
ATOM 839 O O . LYS A 1 106 ? -10.188 -1.265 18.715 1.00 93.81 106 LYS A O 1
ATOM 844 N N . LYS A 1 107 ? -11.979 -1.965 17.539 1.00 91.19 107 LYS A N 1
ATOM 845 C CA . LYS A 1 107 ? -11.493 -3.343 17.351 1.00 91.19 107 LYS A CA 1
ATOM 846 C C . LYS A 1 107 ? -10.125 -3.358 16.661 1.00 91.19 107 LYS A C 1
ATOM 848 O O . LYS A 1 107 ? -9.226 -4.072 17.089 1.00 91.19 107 LYS A O 1
ATOM 853 N N . LEU A 1 108 ? -9.947 -2.541 15.620 1.00 90.19 108 LEU A N 1
ATOM 854 C CA . LEU A 1 108 ? -8.681 -2.448 14.895 1.00 90.19 108 LEU A CA 1
ATOM 855 C C . LEU A 1 108 ? -7.552 -1.858 15.756 1.00 90.19 108 LEU A C 1
ATOM 857 O O . LEU A 1 108 ? -6.428 -2.344 15.683 1.00 90.19 108 LEU A O 1
ATOM 861 N N . GLN A 1 109 ? -7.831 -0.838 16.573 1.00 92.31 109 GLN A N 1
ATOM 862 C CA . GLN A 1 109 ? -6.856 -0.287 17.522 1.00 92.31 109 GLN A CA 1
ATOM 863 C C . GLN A 1 109 ? -6.430 -1.332 18.563 1.00 92.31 109 GLN A C 1
ATOM 865 O O . GLN A 1 109 ? -5.238 -1.497 18.795 1.00 92.31 109 GLN A O 1
ATOM 870 N N . GLU A 1 110 ? -7.376 -2.101 19.108 1.00 91.12 110 GLU A N 1
ATOM 871 C CA . GLU A 1 110 ? -7.086 -3.208 20.030 1.00 91.12 110 GLU A CA 1
ATOM 872 C C . GLU A 1 110 ? -6.230 -4.302 19.360 1.00 91.12 110 GLU A C 1
ATOM 874 O O . GLU A 1 110 ? -5.237 -4.746 19.934 1.00 91.12 110 GLU A O 1
ATOM 879 N N . GLU A 1 111 ? -6.556 -4.707 18.125 1.00 88.06 111 GLU A N 1
ATOM 880 C CA . GLU A 1 111 ? -5.746 -5.664 17.352 1.00 88.06 111 GLU A CA 1
ATOM 881 C C . GLU A 1 111 ? -4.324 -5.148 17.103 1.00 88.06 111 GLU A C 1
ATOM 883 O O . GLU A 1 111 ? -3.351 -5.905 17.210 1.00 88.06 111 GLU A O 1
ATOM 888 N N . ILE A 1 112 ? -4.200 -3.858 16.777 1.00 88.31 112 ILE A N 1
ATOM 889 C CA . ILE A 1 112 ? -2.914 -3.190 16.613 1.00 88.31 112 ILE A CA 1
ATOM 890 C C . ILE A 1 112 ? -2.144 -3.274 17.926 1.00 88.31 112 ILE A C 1
ATOM 892 O O . ILE A 1 112 ? -1.063 -3.843 17.913 1.00 88.31 112 ILE A O 1
ATOM 896 N N . ASP A 1 113 ? -2.693 -2.802 19.043 1.00 88.44 113 ASP A N 1
ATOM 897 C CA . ASP A 1 113 ? -2.003 -2.749 20.337 1.00 88.44 113 ASP A CA 1
ATOM 898 C C . ASP A 1 113 ? -1.568 -4.134 20.841 1.00 88.44 113 ASP A C 1
ATOM 900 O O . ASP A 1 113 ? -0.464 -4.285 21.368 1.00 88.44 113 ASP A O 1
ATOM 904 N N . VAL A 1 114 ? -2.382 -5.171 20.609 1.00 86.75 114 VAL A N 1
ATOM 905 C CA . VAL A 1 114 ? -2.034 -6.568 20.930 1.00 86.75 114 VAL A CA 1
ATOM 906 C C . VAL A 1 114 ? -0.875 -7.075 20.068 1.00 86.75 114 VAL A C 1
ATOM 908 O O . VAL A 1 114 ? 0.022 -7.755 20.567 1.00 86.75 114 VAL A O 1
ATOM 911 N N . THR A 1 115 ? -0.868 -6.747 18.775 1.00 83.88 115 THR A N 1
ATOM 912 C CA . THR A 1 115 ? 0.194 -7.171 17.845 1.00 83.88 115 THR A CA 1
ATOM 913 C C . THR A 1 115 ? 1.456 -6.299 17.990 1.00 83.88 115 THR A C 1
ATOM 915 O O . THR A 1 115 ? 2.553 -6.723 17.624 1.00 83.88 115 THR A O 1
ATOM 918 N N . LEU A 1 116 ? 1.316 -5.090 18.553 1.00 82.56 116 LEU A N 1
ATOM 919 C CA . LEU A 1 116 ? 2.332 -4.040 18.702 1.00 82.56 116 LEU A CA 1
ATOM 920 C C . LEU A 1 116 ? 2.562 -3.569 20.135 1.00 82.56 116 LEU A C 1
ATOM 922 O O . LEU A 1 116 ? 2.373 -2.387 20.440 1.00 82.56 116 LEU A O 1
ATOM 926 N N . PRO A 1 117 ? 3.102 -4.416 21.015 1.00 68.69 117 PRO A N 1
ATOM 927 C CA . PRO A 1 117 ? 3.411 -3.971 22.367 1.00 68.69 117 PRO A CA 1
ATOM 928 C C . PRO A 1 117 ? 4.502 -2.879 22.392 1.00 68.69 117 PRO A C 1
ATOM 930 O O . PRO A 1 117 ? 4.471 -1.992 23.239 1.00 68.69 117 PRO A O 1
ATOM 933 N N . ASN A 1 118 ? 5.440 -2.894 21.433 1.00 66.56 118 ASN A N 1
ATOM 934 C CA . ASN A 1 118 ? 6.497 -1.889 21.290 1.00 66.56 118 ASN A CA 1
ATOM 935 C C . ASN A 1 118 ? 6.353 -1.169 19.944 1.00 66.56 118 ASN A C 1
ATOM 937 O O . ASN A 1 118 ? 6.514 -1.785 18.892 1.00 66.56 118 ASN A O 1
ATOM 941 N N . LYS A 1 119 ? 6.040 0.134 19.980 1.00 61.56 119 LYS A N 1
ATOM 942 C CA . LYS A 1 119 ? 5.827 1.016 18.815 1.00 61.56 119 LYS A CA 1
ATOM 943 C C . LYS A 1 119 ? 6.785 0.694 17.651 1.00 61.56 119 LYS A C 1
ATOM 945 O O . LYS A 1 119 ? 7.967 0.993 17.723 1.00 61.56 119 LYS A O 1
ATOM 950 N N . VAL A 1 120 ? 6.224 0.093 16.598 1.00 57.59 120 VAL A N 1
ATOM 951 C CA . VAL A 1 120 ? 6.777 -0.240 15.270 1.00 57.59 120 VAL A CA 1
ATOM 952 C C . VAL A 1 120 ? 8.298 -0.037 15.096 1.00 57.59 120 VAL A C 1
ATOM 954 O O . VAL A 1 120 ? 8.737 0.992 14.588 1.00 57.59 120 VAL A O 1
ATOM 957 N N . THR A 1 121 ? 9.095 -1.066 15.402 1.00 44.41 121 THR A N 1
ATOM 958 C CA . THR A 1 121 ? 10.489 -1.210 14.931 1.00 44.41 121 THR A CA 1
ATOM 959 C C . THR A 1 121 ? 10.646 -2.547 14.197 1.00 44.41 121 THR A C 1
ATOM 961 O O . THR A 1 121 ? 10.916 -3.567 14.821 1.00 44.41 121 THR A O 1
ATOM 964 N N . GLY A 1 122 ? 10.468 -2.531 12.868 1.00 53.50 122 GLY A N 1
ATOM 965 C CA . GLY A 1 122 ? 10.686 -3.673 11.959 1.00 53.50 122 GLY A CA 1
ATOM 966 C C . GLY A 1 122 ? 9.496 -4.635 11.845 1.00 53.50 122 GLY A C 1
ATOM 967 O O . GLY A 1 122 ? 9.062 -5.192 12.846 1.00 53.50 122 GLY A O 1
ATOM 968 N N . TRP A 1 123 ? 8.946 -4.829 10.633 1.00 52.12 123 TRP A N 1
ATOM 969 C CA . TRP A 1 123 ? 7.626 -5.459 10.494 1.00 52.12 123 TRP A CA 1
ATOM 970 C C . TRP A 1 123 ? 7.329 -6.326 9.280 1.00 52.12 123 TRP A C 1
ATOM 972 O O . TRP A 1 123 ? 7.488 -5.907 8.136 1.00 52.12 123 TRP A O 1
ATOM 982 N N . CYS A 1 124 ? 6.682 -7.454 9.587 1.00 43.44 124 CYS A N 1
ATOM 983 C CA . CYS A 1 124 ? 5.713 -8.149 8.749 1.00 43.44 124 CYS A CA 1
ATOM 984 C C . CYS A 1 124 ? 4.319 -7.968 9.390 1.00 43.44 124 CYS A C 1
ATOM 986 O O . CYS A 1 124 ? 3.976 -8.663 10.342 1.00 43.44 124 CYS A O 1
ATOM 988 N N . LEU A 1 125 ? 3.547 -6.976 8.931 1.00 52.94 125 LEU A N 1
ATOM 989 C CA . LEU A 1 125 ? 2.181 -6.713 9.405 1.00 52.94 125 LEU A CA 1
ATOM 990 C C . LEU A 1 125 ? 1.186 -7.586 8.633 1.00 52.94 125 LEU A C 1
ATOM 992 O O . LEU A 1 125 ? 0.837 -7.295 7.477 1.00 52.94 125 LEU A O 1
ATOM 996 N N . GLU A 1 126 ? 0.704 -8.643 9.276 1.00 54.84 126 GLU A N 1
ATOM 997 C CA . GLU A 1 126 ? -0.353 -9.491 8.740 1.00 54.84 126 GLU A CA 1
ATOM 998 C C . GLU A 1 126 ? -1.591 -9.419 9.640 1.00 54.84 126 GLU A C 1
ATOM 1000 O O . GLU A 1 126 ? -1.603 -9.952 10.743 1.00 54.84 126 GLU A O 1
ATOM 1005 N N . PHE A 1 127 ? -2.623 -8.709 9.171 1.00 56.38 127 PHE A N 1
ATOM 1006 C CA . PHE A 1 127 ? -3.912 -8.590 9.857 1.00 56.38 127 PHE A CA 1
ATOM 1007 C C . PHE A 1 127 ? -4.688 -9.917 9.846 1.00 56.38 127 PHE A C 1
ATOM 1009 O O . PHE A 1 127 ? -4.448 -10.776 8.988 1.00 56.38 127 PHE A O 1
ATOM 1016 N N . SER A 1 128 ? -5.611 -10.040 10.809 1.00 55.91 128 SER A N 1
ATOM 1017 C CA . SER A 1 128 ? -6.468 -11.196 11.102 1.00 55.91 128 SER A CA 1
ATOM 1018 C C . SER A 1 128 ? -6.886 -12.019 9.869 1.00 55.91 128 SER A C 1
ATOM 1020 O O . SER A 1 128 ? -7.341 -11.499 8.849 1.00 55.91 128 SER A O 1
ATOM 1022 N N . LYS A 1 129 ? -6.750 -13.348 9.983 1.00 58.53 129 LYS A N 1
ATOM 1023 C CA . LYS A 1 129 ? -7.052 -14.340 8.931 1.00 58.53 129 LYS A CA 1
ATOM 1024 C C . LYS A 1 129 ? -8.551 -14.535 8.673 1.00 58.53 129 LYS A C 1
ATOM 1026 O O . LYS A 1 129 ? -8.899 -15.276 7.757 1.00 58.53 129 LYS A O 1
ATOM 1031 N N . GLU A 1 130 ? -9.414 -13.893 9.458 1.00 57.00 130 GLU A N 1
ATOM 1032 C CA . GLU A 1 130 ? -10.820 -14.274 9.649 1.00 57.00 130 GLU A CA 1
ATOM 1033 C C . GLU A 1 130 ? -11.707 -14.141 8.393 1.00 57.00 130 GLU A C 1
ATOM 1035 O O . GLU A 1 130 ? -12.823 -14.639 8.386 1.00 57.00 130 GLU A O 1
ATOM 1040 N N . ASN A 1 131 ? -11.209 -13.570 7.287 1.00 59.16 131 ASN A N 1
ATOM 1041 C CA . ASN A 1 131 ? -11.970 -13.461 6.032 1.00 59.16 131 ASN A CA 1
ATOM 1042 C C . ASN A 1 131 ? -11.161 -13.700 4.741 1.00 59.16 131 ASN A C 1
ATOM 1044 O O . ASN A 1 131 ? -11.667 -13.479 3.645 1.00 59.16 131 ASN A O 1
ATOM 1048 N N . LYS A 1 132 ? -9.899 -14.156 4.820 1.00 59.41 132 LYS A N 1
ATOM 1049 C CA . LYS A 1 132 ? -9.039 -14.289 3.620 1.00 59.41 132 LYS A CA 1
ATOM 1050 C C . LYS A 1 132 ? -9.507 -15.357 2.619 1.00 59.41 132 LYS A C 1
ATOM 1052 O O . LYS A 1 132 ? -9.080 -15.310 1.472 1.00 59.41 132 LYS A O 1
ATOM 1057 N N . GLY A 1 133 ? -10.329 -16.319 3.045 1.00 60.66 133 GLY A N 1
ATOM 1058 C CA . GLY A 1 133 ? -10.775 -17.445 2.211 1.00 60.66 133 GLY A CA 1
ATOM 1059 C C . GLY A 1 133 ? -12.259 -17.443 1.836 1.00 60.66 133 GLY A C 1
ATOM 1060 O O . GLY A 1 133 ? -12.686 -18.340 1.120 1.00 60.66 133 GLY A O 1
ATOM 1061 N N . SER A 1 134 ? -13.049 -16.489 2.335 1.00 70.75 134 SER A N 1
ATOM 1062 C CA . SER A 1 134 ? -14.504 -16.435 2.116 1.00 70.75 134 SER A CA 1
ATOM 1063 C C . SER A 1 134 ? -14.900 -15.605 0.892 1.00 70.75 134 SER A C 1
ATOM 1065 O O . SER A 1 134 ? -16.019 -15.735 0.401 1.00 70.75 134 SER A O 1
ATOM 1067 N N . ILE A 1 135 ? -13.995 -14.756 0.399 1.00 76.25 135 ILE A N 1
ATOM 1068 C CA . ILE A 1 135 ? -14.224 -13.898 -0.763 1.00 76.25 135 ILE A CA 1
ATOM 1069 C C . ILE A 1 135 ? -13.730 -14.636 -2.003 1.00 76.25 135 ILE A C 1
ATOM 1071 O O . ILE A 1 135 ? -12.562 -15.026 -2.068 1.00 76.25 135 ILE A O 1
ATOM 1075 N N . ASP A 1 136 ? -14.610 -14.811 -2.989 1.00 80.31 136 ASP A N 1
ATOM 1076 C CA . ASP A 1 136 ? -14.212 -15.357 -4.284 1.00 80.31 136 ASP A CA 1
ATOM 1077 C C . ASP A 1 136 ? -13.102 -14.477 -4.906 1.00 80.31 136 ASP A C 1
ATOM 1079 O O . ASP A 1 136 ? -13.266 -13.251 -4.985 1.00 80.31 136 ASP A O 1
ATOM 1083 N N . PRO A 1 137 ? -11.968 -15.059 -5.348 1.00 75.06 137 PRO A N 1
ATOM 1084 C CA . PRO A 1 137 ? -10.825 -14.296 -5.848 1.00 75.06 137 PRO A CA 1
ATOM 1085 C C . PRO A 1 137 ? -11.129 -13.371 -7.033 1.00 75.06 137 PRO A C 1
ATOM 1087 O O . PRO A 1 137 ? -10.354 -12.451 -7.287 1.00 75.06 137 PRO A O 1
ATOM 1090 N N . TYR A 1 138 ? -12.229 -13.587 -7.761 1.00 83.00 138 TYR A N 1
ATOM 1091 C CA . TYR A 1 138 ? -12.629 -12.767 -8.903 1.00 83.00 138 TYR A CA 1
ATOM 1092 C C . TYR A 1 138 ? -13.615 -11.649 -8.540 1.00 83.00 138 TYR A C 1
ATOM 1094 O O . TYR A 1 138 ? -13.923 -10.818 -9.393 1.00 83.00 138 TYR A O 1
ATOM 1102 N N . VAL A 1 139 ? -14.065 -11.570 -7.283 1.00 87.56 139 VAL A N 1
ATOM 1103 C CA . VAL A 1 139 ? -14.957 -10.502 -6.793 1.00 87.56 139 VAL A CA 1
ATOM 1104 C C . VAL A 1 139 ? -14.176 -9.273 -6.318 1.00 87.56 139 VAL A C 1
ATOM 1106 O O . VAL A 1 139 ? -14.647 -8.147 -6.469 1.00 87.56 139 VAL A O 1
ATOM 1109 N N . TYR A 1 140 ? -12.970 -9.455 -5.773 1.00 85.75 140 TYR A N 1
ATOM 1110 C CA . TYR A 1 140 ? -12.169 -8.366 -5.208 1.00 85.75 140 TYR A CA 1
ATOM 1111 C C . TYR A 1 140 ? -10.782 -8.283 -5.858 1.00 85.75 140 TYR A C 1
ATOM 1113 O O . TYR A 1 140 ? -9.831 -8.935 -5.431 1.00 85.75 140 TYR A O 1
ATOM 1121 N N . LEU A 1 141 ? -10.668 -7.442 -6.891 1.00 91.00 141 LEU A N 1
ATOM 1122 C CA . LEU A 1 141 ? -9.452 -7.261 -7.697 1.00 91.00 141 LEU A CA 1
ATOM 1123 C C . LEU A 1 141 ? -8.944 -5.801 -7.692 1.00 91.00 141 LEU A C 1
ATOM 1125 O O . LEU A 1 141 ? -8.749 -5.219 -8.760 1.00 91.00 141 LEU A O 1
ATOM 1129 N N . PRO A 1 142 ? -8.687 -5.183 -6.520 1.00 90.94 142 PRO A N 1
ATOM 1130 C CA . PRO A 1 142 ? -8.290 -3.768 -6.426 1.00 90.94 142 PRO A CA 1
ATOM 1131 C C . PRO A 1 142 ? -6.948 -3.456 -7.108 1.00 90.94 142 PRO A C 1
ATOM 1133 O O . PRO A 1 142 ? -6.689 -2.318 -7.482 1.00 90.94 142 PRO A O 1
ATOM 1136 N N . PHE A 1 143 ? -6.095 -4.467 -7.287 1.00 94.75 143 PHE A N 1
ATOM 1137 C CA . PHE A 1 143 ? -4.799 -4.359 -7.961 1.00 94.75 143 PHE A CA 1
ATOM 1138 C C . PHE A 1 143 ? -4.780 -5.069 -9.323 1.00 94.75 143 PHE A C 1
ATOM 1140 O O . PHE A 1 143 ? -3.713 -5.247 -9.911 1.00 94.75 143 PHE A O 1
ATOM 1147 N N . GLY A 1 144 ? -5.943 -5.494 -9.824 1.00 93.00 144 GLY A N 1
ATOM 1148 C CA . GLY A 1 144 ? -6.053 -6.338 -11.011 1.00 93.00 144 GLY A CA 1
ATOM 1149 C C . GLY A 1 144 ? -5.463 -7.742 -10.819 1.00 93.00 144 GLY A C 1
ATOM 1150 O O . GLY A 1 144 ? -5.034 -8.128 -9.732 1.00 93.00 144 GLY A O 1
ATOM 1151 N N . ASN A 1 145 ? -5.445 -8.517 -11.903 1.00 91.06 145 ASN A N 1
ATOM 1152 C CA . ASN A 1 145 ? -4.860 -9.857 -11.958 1.00 91.06 145 ASN A CA 1
ATOM 1153 C C . ASN A 1 145 ? -4.167 -10.078 -13.318 1.00 91.06 145 ASN A C 1
ATOM 1155 O O . ASN A 1 145 ? -4.461 -9.382 -14.291 1.00 91.06 145 ASN A O 1
ATOM 1159 N N . GLY A 1 146 ? -3.253 -11.047 -13.398 1.00 92.12 146 GLY A N 1
ATOM 1160 C CA . GLY A 1 146 ? -2.538 -11.404 -14.627 1.00 92.12 146 GLY A CA 1
ATOM 1161 C C . GLY A 1 146 ? -1.311 -10.526 -14.939 1.00 92.12 146 GLY A C 1
ATOM 1162 O O . GLY A 1 146 ? -0.812 -9.824 -14.061 1.00 92.12 146 GLY A O 1
ATOM 1163 N N . PRO A 1 147 ? -0.797 -10.550 -16.187 1.00 93.44 147 PRO A N 1
ATOM 1164 C CA . PRO A 1 147 ? 0.470 -9.906 -16.575 1.00 93.44 147 PRO A CA 1
ATOM 1165 C C . PRO A 1 147 ? 0.431 -8.369 -16.567 1.00 93.44 147 PRO A C 1
ATOM 1167 O O . PRO A 1 147 ? 1.458 -7.720 -16.756 1.00 93.44 147 PRO A O 1
ATOM 1170 N N . LYS A 1 148 ? -0.757 -7.783 -16.388 1.00 92.94 148 LYS A N 1
ATOM 1171 C CA . LYS A 1 148 ? -0.989 -6.340 -16.248 1.00 92.94 148 LYS A CA 1
ATOM 1172 C C . LYS A 1 148 ? -1.510 -5.984 -14.851 1.00 92.94 148 LYS A C 1
ATOM 1174 O O . LYS A 1 148 ? -2.171 -4.963 -14.691 1.00 92.94 148 LYS A O 1
ATOM 1179 N N . ASN A 1 149 ? -1.252 -6.831 -13.850 1.00 93.50 149 ASN A N 1
ATOM 1180 C CA . ASN A 1 149 ? -1.541 -6.483 -12.464 1.00 93.50 149 ASN A CA 1
ATOM 1181 C C . ASN A 1 149 ? -0.725 -5.255 -12.024 1.00 93.50 149 ASN A C 1
ATOM 1183 O O . ASN A 1 149 ? 0.283 -4.885 -12.630 1.00 93.50 149 ASN A O 1
ATOM 1187 N N . CYS A 1 150 ? -1.180 -4.600 -10.961 1.00 95.75 150 CYS A N 1
ATOM 1188 C CA . CYS A 1 150 ? -0.515 -3.424 -10.433 1.00 95.75 150 CYS A CA 1
ATOM 1189 C C . CYS A 1 150 ? 0.900 -3.779 -9.960 1.00 95.75 150 CYS A C 1
ATOM 1191 O O . CYS A 1 150 ? 1.088 -4.444 -8.937 1.00 95.75 150 CYS A O 1
ATOM 1193 N N . ILE A 1 151 ? 1.901 -3.258 -10.669 1.00 96.00 151 ILE A N 1
ATOM 1194 C CA . ILE A 1 151 ? 3.316 -3.398 -10.307 1.00 96.00 151 ILE A CA 1
ATOM 1195 C C . ILE A 1 151 ? 3.615 -2.805 -8.918 1.00 96.00 151 ILE A C 1
ATOM 1197 O O . ILE A 1 151 ? 4.475 -3.299 -8.192 1.00 96.00 151 ILE A O 1
ATOM 1201 N N . GLY A 1 152 ? 2.846 -1.788 -8.512 1.00 94.62 152 GLY A N 1
ATOM 1202 C CA . GLY A 1 152 ? 2.955 -1.108 -7.223 1.00 94.62 152 GLY A CA 1
ATOM 1203 C C . GLY A 1 152 ? 2.245 -1.799 -6.056 1.00 94.62 152 GLY A C 1
ATOM 1204 O O . GLY A 1 152 ? 2.318 -1.281 -4.946 1.00 94.62 152 GLY A O 1
ATOM 1205 N N . MET A 1 153 ? 1.588 -2.954 -6.249 1.00 94.06 153 MET A N 1
ATOM 1206 C CA . MET A 1 153 ? 0.757 -3.595 -5.212 1.00 94.06 153 MET A CA 1
ATOM 1207 C C . MET A 1 153 ? 1.489 -3.763 -3.873 1.00 94.06 153 MET A C 1
ATOM 1209 O O . MET A 1 153 ? 0.945 -3.453 -2.813 1.00 94.06 153 MET A O 1
ATOM 1213 N N . ARG A 1 154 ? 2.737 -4.247 -3.906 1.00 92.19 154 ARG A N 1
ATOM 1214 C CA . ARG A 1 154 ? 3.526 -4.490 -2.686 1.00 92.19 154 ARG A CA 1
ATOM 1215 C C . ARG A 1 154 ? 3.832 -3.192 -1.940 1.00 92.19 154 ARG A C 1
ATOM 1217 O O . ARG A 1 154 ? 3.678 -3.145 -0.723 1.00 92.19 154 ARG A O 1
ATOM 1224 N N . VAL A 1 155 ? 4.226 -2.152 -2.674 1.00 93.69 155 VAL A N 1
ATOM 1225 C CA . VAL A 1 155 ? 4.543 -0.830 -2.118 1.00 93.69 155 VAL A CA 1
ATOM 1226 C C . VAL A 1 155 ? 3.281 -0.171 -1.565 1.00 93.69 155 VAL A C 1
ATOM 1228 O O . VAL A 1 155 ? 3.297 0.324 -0.443 1.00 93.69 155 VAL A O 1
ATOM 1231 N N . ALA A 1 156 ? 2.172 -0.239 -2.302 1.00 94.06 156 ALA A N 1
ATOM 1232 C CA . ALA A 1 156 ? 0.889 0.320 -1.893 1.00 94.06 156 ALA A CA 1
ATOM 1233 C C . ALA A 1 156 ? 0.390 -0.320 -0.588 1.00 94.06 156 ALA A C 1
ATOM 1235 O O . ALA A 1 156 ? 0.116 0.382 0.383 1.00 94.06 156 ALA A O 1
ATOM 1236 N N . LEU A 1 157 ? 0.346 -1.656 -0.516 1.00 91.69 157 LEU A N 1
ATOM 1237 C CA . LEU A 1 157 ? -0.073 -2.366 0.696 1.00 91.69 157 LEU A CA 1
ATOM 1238 C C . LEU A 1 157 ? 0.85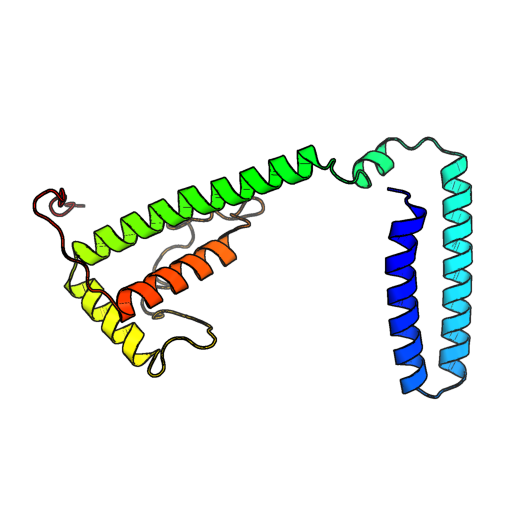6 -2.092 1.882 1.00 91.69 157 LEU A C 1
ATOM 1240 O O . LEU A 1 157 ? 0.376 -1.936 3.002 1.00 91.69 157 LEU A O 1
ATOM 1244 N N . MET A 1 158 ? 2.170 -2.025 1.661 1.00 90.75 158 MET A N 1
ATOM 1245 C CA . MET A 1 158 ? 3.126 -1.704 2.720 1.00 90.75 158 MET A CA 1
ATOM 1246 C C . MET A 1 158 ? 2.907 -0.286 3.259 1.00 90.75 158 MET A C 1
ATOM 1248 O O . MET A 1 158 ? 2.758 -0.114 4.470 1.00 90.75 158 MET A O 1
ATOM 1252 N N . ASN A 1 159 ? 2.835 0.709 2.372 1.00 91.62 159 ASN A N 1
ATOM 1253 C CA . ASN A 1 159 ? 2.648 2.108 2.745 1.00 91.62 159 ASN A CA 1
ATOM 1254 C C . ASN A 1 159 ? 1.306 2.333 3.443 1.00 91.62 159 ASN A C 1
ATOM 1256 O O . ASN A 1 159 ? 1.278 2.968 4.494 1.00 91.62 159 ASN A O 1
ATOM 1260 N N . MET A 1 160 ? 0.211 1.772 2.919 1.00 92.69 160 MET A N 1
ATOM 1261 C CA . MET A 1 160 ? -1.115 1.920 3.524 1.00 92.69 160 MET A CA 1
ATOM 1262 C C . MET A 1 160 ? -1.183 1.308 4.920 1.00 92.69 160 MET A C 1
ATOM 1264 O O . MET A 1 160 ? -1.666 1.953 5.846 1.00 92.69 160 MET A O 1
ATOM 1268 N N . LYS A 1 161 ? -0.665 0.085 5.097 1.00 89.94 161 LYS A N 1
ATOM 1269 C CA . LYS A 1 161 ? -0.640 -0.567 6.413 1.00 89.94 161 LYS A CA 1
ATOM 1270 C C . LYS A 1 161 ? 0.186 0.234 7.409 1.00 89.94 161 LYS A C 1
ATOM 1272 O O . LYS A 1 161 ? -0.276 0.486 8.515 1.00 89.94 161 LYS A O 1
ATOM 1277 N N . LEU A 1 162 ? 1.386 0.658 7.010 1.00 90.38 162 LEU A N 1
ATOM 1278 C CA . LEU A 1 162 ? 2.262 1.441 7.874 1.00 90.38 162 LEU A CA 1
ATOM 1279 C C . LEU A 1 162 ? 1.610 2.771 8.271 1.00 90.38 162 LEU A C 1
ATOM 1281 O O . LEU A 1 162 ? 1.611 3.116 9.452 1.00 90.38 162 LEU A O 1
ATOM 1285 N N . ALA A 1 163 ? 1.033 3.484 7.302 1.00 92.38 163 ALA A N 1
ATOM 1286 C CA . ALA A 1 163 ? 0.343 4.745 7.532 1.00 92.38 163 ALA A CA 1
ATOM 1287 C C . ALA A 1 163 ? -0.838 4.561 8.493 1.00 92.38 163 ALA A C 1
ATOM 1289 O O . ALA A 1 163 ? -0.869 5.207 9.537 1.00 92.38 163 ALA A O 1
ATOM 1290 N N . LEU A 1 164 ? -1.755 3.632 8.199 1.00 92.31 164 LEU A N 1
ATOM 1291 C CA . LEU A 1 164 ? -2.936 3.380 9.030 1.00 92.31 164 LEU A CA 1
ATOM 1292 C C . LEU A 1 164 ? -2.558 2.956 10.445 1.00 92.31 164 LEU A C 1
ATOM 1294 O O . LEU A 1 164 ? -3.071 3.522 11.403 1.00 92.31 164 LEU A O 1
ATOM 1298 N N . THR A 1 165 ? -1.628 2.012 10.600 1.00 90.44 165 THR A N 1
ATOM 1299 C CA . THR A 1 165 ? -1.185 1.567 11.924 1.00 90.44 165 THR A CA 1
ATOM 1300 C C . THR A 1 165 ? -0.561 2.713 12.709 1.00 90.44 165 THR A C 1
ATOM 1302 O O . THR A 1 165 ? -0.927 2.942 13.859 1.00 90.44 165 THR A O 1
ATOM 1305 N N . LYS A 1 166 ? 0.351 3.477 12.097 1.00 90.50 166 LYS A N 1
ATOM 1306 C CA . LYS A 1 166 ? 1.014 4.588 12.785 1.00 90.50 166 LYS A CA 1
ATOM 1307 C C . LYS A 1 166 ? 0.018 5.660 13.212 1.00 90.50 166 LYS A C 1
ATOM 1309 O O . LYS A 1 166 ? 0.139 6.211 14.304 1.00 90.50 166 LYS A O 1
ATOM 1314 N N . VAL A 1 167 ? -0.949 5.950 12.356 1.00 93.56 167 VAL A N 1
ATOM 1315 C CA . VAL A 1 167 ? -1.997 6.923 12.624 1.00 93.56 167 VAL A CA 1
ATOM 1316 C C . VAL A 1 167 ? -2.916 6.428 13.748 1.00 93.56 167 VAL A C 1
ATOM 1318 O O . VAL A 1 167 ? -3.083 7.136 14.736 1.00 93.56 167 VAL A O 1
ATOM 1321 N N . LEU A 1 168 ? -3.425 5.197 13.673 1.00 92.75 168 LEU A N 1
ATOM 1322 C CA . LEU A 1 168 ? -4.364 4.640 14.656 1.00 92.75 168 LEU A CA 1
ATOM 1323 C C . LEU A 1 168 ? -3.755 4.407 16.043 1.00 92.75 168 LEU A C 1
ATOM 1325 O O . LEU A 1 168 ? -4.479 4.466 17.031 1.00 92.75 168 LEU A O 1
ATOM 1329 N N . GLN A 1 169 ? -2.436 4.207 16.137 1.00 90.19 169 GLN A N 1
ATOM 1330 C CA . GLN A 1 169 ? -1.723 4.146 17.421 1.00 90.19 169 GLN A CA 1
ATOM 1331 C C . GLN A 1 169 ? -1.679 5.485 18.170 1.00 90.19 169 GLN A C 1
ATOM 1333 O O . GLN A 1 169 ? -1.344 5.514 19.351 1.00 90.19 169 GLN A O 1
ATOM 1338 N N . ASN A 1 170 ? -1.887 6.606 17.473 1.00 90.88 170 ASN A N 1
ATOM 1339 C CA . ASN A 1 170 ? -1.706 7.942 18.048 1.00 90.88 170 ASN A CA 1
ATOM 1340 C C . ASN A 1 170 ? -2.976 8.800 17.968 1.00 90.88 170 ASN A C 1
ATOM 1342 O O . ASN A 1 170 ? -3.063 9.803 18.673 1.00 90.88 170 ASN A O 1
ATOM 1346 N N . PHE A 1 171 ? -3.950 8.419 17.140 1.00 94.88 171 PHE A N 1
ATOM 1347 C CA . PHE A 1 171 ? -5.151 9.200 16.872 1.00 94.88 171 PHE A CA 1
ATOM 1348 C C . PHE A 1 171 ? -6.393 8.311 16.786 1.00 94.88 171 PHE A C 1
ATOM 1350 O O . PHE A 1 171 ? -6.334 7.180 16.306 1.00 94.88 171 PHE A O 1
ATOM 1357 N N . THR A 1 172 ? -7.527 8.881 17.191 1.00 94.94 172 THR A N 1
ATOM 1358 C CA . THR A 1 172 ? -8.867 8.311 17.016 1.00 94.94 172 THR A CA 1
ATOM 1359 C C . THR A 1 172 ? -9.707 9.299 16.219 1.00 94.94 172 THR A C 1
ATOM 1361 O O . THR A 1 172 ? -9.782 10.479 16.564 1.00 94.94 172 THR A O 1
ATOM 1364 N N . PHE A 1 173 ? -10.342 8.821 15.154 1.00 93.50 173 PHE A N 1
ATOM 1365 C CA . PHE A 1 173 ? -11.129 9.631 14.233 1.00 93.50 173 PHE A CA 1
ATOM 1366 C C . PHE A 1 173 ? -12.597 9.691 14.629 1.00 93.50 173 PHE A C 1
ATOM 1368 O O . PHE A 1 173 ? -13.176 8.698 15.072 1.00 93.50 173 PHE A O 1
ATOM 1375 N N . GLN A 1 174 ? -13.202 10.858 14.413 1.00 92.62 174 GLN A N 1
ATOM 1376 C CA . GLN A 1 174 ? -14.629 11.106 14.590 1.00 92.62 174 GLN A CA 1
ATOM 1377 C C . GLN A 1 174 ? -15.143 11.975 13.432 1.00 92.62 174 GLN A C 1
ATOM 1379 O O . GLN A 1 174 ? -14.398 12.832 12.947 1.00 92.62 174 GLN A O 1
ATOM 1384 N N . PRO A 1 175 ? -16.392 11.779 12.977 1.00 92.25 175 PRO A N 1
ATOM 1385 C CA . PRO A 1 175 ? -16.984 12.611 11.939 1.00 92.25 175 PRO A CA 1
ATOM 1386 C C . PRO A 1 175 ? -17.273 14.017 12.482 1.00 92.25 175 PRO A C 1
ATOM 1388 O O . PRO A 1 175 ? -17.712 14.177 13.622 1.00 92.25 175 PRO A O 1
ATOM 1391 N N . CYS A 1 176 ? -17.055 15.044 11.661 1.00 90.31 176 CYS A N 1
ATOM 1392 C CA . CYS A 1 176 ? -17.451 16.419 11.975 1.00 90.31 176 CYS A CA 1
ATOM 1393 C C . CYS A 1 176 ? -18.872 16.717 11.465 1.00 90.31 176 CYS A C 1
ATOM 1395 O O . CYS A 1 176 ? -19.460 15.923 10.729 1.00 90.31 176 CYS A O 1
ATOM 1397 N N . LYS A 1 177 ? -19.438 17.874 11.832 1.00 88.75 177 LYS A N 1
ATOM 1398 C CA . LYS A 1 177 ? -20.815 18.262 11.461 1.00 88.75 177 LYS A CA 1
ATOM 1399 C C . LYS A 1 177 ? -21.017 18.358 9.945 1.00 88.75 177 LYS A C 1
ATOM 1401 O O . LYS A 1 177 ? -22.116 18.139 9.453 1.00 88.75 177 LYS A O 1
ATOM 1406 N N . GLU A 1 178 ? -19.951 18.670 9.221 1.00 88.56 178 GLU A N 1
ATOM 1407 C CA . GLU A 1 178 ? -19.901 18.816 7.768 1.00 88.56 178 GLU A CA 1
ATOM 1408 C C . GLU A 1 178 ? -19.725 17.470 7.046 1.00 88.56 178 GLU A C 1
ATOM 1410 O O . GLU A 1 178 ? -19.886 17.390 5.828 1.00 88.56 178 GLU A O 1
ATOM 1415 N N . THR A 1 179 ? -19.398 16.399 7.778 1.00 86.06 179 THR A N 1
ATOM 1416 C CA . THR A 1 179 ? -19.192 15.072 7.195 1.00 86.06 179 THR A CA 1
ATOM 1417 C C . THR A 1 179 ? -20.530 14.496 6.743 1.00 86.06 179 THR A C 1
ATOM 1419 O O . THR A 1 179 ? -21.397 14.179 7.557 1.00 86.06 179 THR A O 1
ATOM 1422 N N . GLN A 1 180 ? -20.694 14.306 5.434 1.00 80.31 180 GLN A N 1
ATOM 1423 C CA . GLN A 1 180 ? -21.864 13.622 4.891 1.00 80.31 180 GLN A CA 1
ATOM 1424 C C . GLN A 1 180 ? -21.761 12.124 5.191 1.00 80.31 180 GLN A C 1
ATOM 1426 O O . GLN A 1 180 ? -21.112 11.364 4.472 1.00 80.31 180 GLN A O 1
ATOM 1431 N N . VAL A 1 181 ? -22.391 11.688 6.280 1.00 80.62 181 VAL A N 1
ATOM 1432 C CA . VAL A 1 181 ? -22.538 10.266 6.593 1.00 80.62 181 VAL A CA 1
ATOM 1433 C C . VAL A 1 181 ? -23.670 9.727 5.729 1.00 80.62 181 VAL A C 1
ATOM 1435 O O . VAL A 1 181 ? -24.845 9.999 5.985 1.00 80.62 181 VAL A O 1
ATOM 1438 N N . ARG A 1 182 ? -23.332 8.991 4.665 1.00 63.62 182 ARG A N 1
ATOM 1439 C CA . ARG A 1 182 ? -24.355 8.330 3.852 1.00 63.62 182 ARG A CA 1
ATOM 1440 C C . ARG A 1 182 ? -25.029 7.277 4.732 1.00 63.62 182 ARG A C 1
ATOM 1442 O O . ARG A 1 182 ? -24.366 6.358 5.206 1.00 63.62 182 ARG A O 1
ATOM 1449 N N . GLY A 1 183 ? -26.327 7.444 4.994 1.00 64.06 183 GLY A N 1
ATOM 1450 C CA . GLY A 1 183 ? -27.113 6.476 5.761 1.00 64.06 183 GLY A CA 1
ATOM 1451 C C . GLY A 1 183 ? -26.983 5.070 5.169 1.00 64.06 183 GLY A C 1
ATOM 1452 O O . GLY A 1 183 ? -26.757 4.944 3.964 1.00 64.06 183 GLY A O 1
ATOM 1453 N N . LYS A 1 184 ? -27.089 4.043 6.031 1.00 53.66 184 LYS A N 1
ATOM 1454 C CA . LYS A 1 184 ? -26.892 2.617 5.705 1.00 53.66 184 LYS A CA 1
ATOM 1455 C C . LYS A 1 184 ? -27.337 2.303 4.273 1.00 53.66 184 LYS A C 1
ATOM 1457 O O . LYS A 1 184 ? -28.520 2.442 3.961 1.00 53.66 184 LYS A O 1
ATOM 1462 N N . LEU A 1 185 ? -26.397 1.868 3.427 1.00 49.88 185 LEU A N 1
ATOM 1463 C CA . LEU A 1 185 ? -26.739 1.233 2.159 1.00 49.88 185 LEU A CA 1
ATOM 1464 C C . LEU A 1 185 ? -27.570 -0.007 2.507 1.00 49.88 185 LEU A C 1
ATOM 1466 O O . LEU A 1 185 ? -27.044 -0.981 3.041 1.00 49.88 185 LEU A O 1
ATOM 1470 N N . SER A 1 186 ? -28.875 0.072 2.266 1.00 35.72 186 SER A N 1
ATOM 1471 C CA . SER A 1 186 ? -29.716 -1.112 2.143 1.00 35.72 186 SER A CA 1
ATOM 1472 C C . SER A 1 186 ? -29.325 -1.759 0.819 1.00 35.72 186 SER A C 1
ATOM 1474 O O . SER A 1 186 ? -29.777 -1.336 -0.242 1.00 35.72 186 SER A O 1
ATOM 1476 N N . LEU A 1 187 ? -28.367 -2.681 0.892 1.00 35.50 187 LEU A N 1
ATOM 1477 C CA . LEU A 1 187 ? -28.132 -3.671 -0.154 1.00 35.50 187 LEU A CA 1
ATOM 1478 C C . LEU A 1 187 ? -29.127 -4.816 0.028 1.00 35.50 187 LEU A C 1
ATOM 1480 O O . LEU A 1 187 ? -29.378 -5.179 1.202 1.00 35.50 187 LEU A O 1
#

InterPro domains:
  IPR001128 Cytochrome P450 [PF00067] (65-118)
  IPR001128 Cytochrome P450 [PF00067] (127-182)
  IPR001128 Cytochrome P450 [PR00385] (82-99)
  IPR001128 Cytochrome P450 [PR00385] (141-150)
  IPR001128 Cytochrome P450 [PR00385] (150-161)
  IPR002401 Cytochrome P450, E-class, group I [PR00463] (71-88)
  IPR002401 Cytochrome P450, E-class, group I [PR00463] (91-117)
  IPR017972 Cytochrome P450, conserved site [PS00086] (143-152)
  IPR036396 Cytochrome P450 superfamily [G3DSA:1.10.630.10] (46-126)
  IPR036396 Cytochrome P450 superfamily [G3DSA:1.10.630.10] (127-186)
  IPR036396 Cytochrome P450 superfamily [SSF48264] (65-181)
  IPR050705 Cytochrome P450 3A [PTHR24302] (127-185)

Organism: Cricetulus griseus (NCBI:txid10029)

Secondary structure (DSSP, 8-state):
--HHHHHHHHHHHHHHHHHHHHHHH--HHHHHHHHHHHHHHHHHHHHHHHHHTT---HHHHHHT-PPPHHHHHHHHHHHHHHHHHHHHHHHHHHHHHHHH-HHHHHHHHHHHHHH-SSS-SS-------TTTTTS-TTT--TT--STTS-TTHHHHHHHHHHHHHHHHTT------TT---------

Sequence (187 aa):
MDLTSVLSLETWVLLAISLVLLYRQQTTKAILAYISLLFIYMLYILLISSLMIHSDFPEIFFLLSALSDMEIIAQSIIFISAGYDSTSSTLDFALYLLATHPDVQKKLQEEIDVTLPNKVTGWCLEFSKENKGSIDPYVYLPFGNGPKNCIGMRVALMNMKLALTKVLQNFTFQPCKETQVRGKLSL

pLDDT: mean 77.66, std 16.29, range [35.5, 96.0]